Protein AF-A0AAU2I8U3-F1 (afdb_monomer)

Mean predicted aligned error: 10.69 Å

Foldseek 3Di:
DPVQVVQVVVVVVVCVVPVQAADEEEDADAVVQVVVQVVCCVVRVNHHYHYDHPCVVCVFLVVQVVVPDFFLTWDADPVGIWTKGKDQQAPQPLAAQDFQQSSDDPQFKHFQKKFFLVLDPDDPPDPSVVPRPVDDPGIDRDDPRRDRGHNRMMTTMTGDPNNVCSRPPRDDPDPDPPDD

Secondary structure (DSSP, 8-state):
--HHHHHHHHHHHHHHH-TT--EEEEES-HHHHHHHHHHHHHH-TTS-EEEEEHHHHHHHHHHHHHTGGGEEEEEEETTEEEEEEEEESTT-TTTTT-BTTTT-BTTTEEEEEEEESTT-----TT-TTS------TTEESS--TTPBP-TTEEEEEEE-HHHHHHHHTT-PPPPP----

Solvent-accessible surface area (backbone atoms only — not comparable to full-atom values): 10175 Å² total; per-residue (Å²): 140,64,69,56,54,54,57,49,52,54,50,54,56,49,32,75,78,36,70,59,55,72,45,78,46,72,30,72,48,50,70,58,14,53,46,53,27,52,51,46,39,68,78,34,72,81,16,55,56,44,44,38,16,59,60,64,69,43,44,36,53,53,50,23,62,70,64,40,98,41,41,62,29,46,43,81,49,100,92,51,55,39,36,30,32,58,43,64,22,50,89,35,85,70,35,38,76,27,24,50,56,73,40,46,38,87,93,20,36,39,75,52,24,45,26,50,53,86,56,62,72,80,84,72,81,84,59,73,82,66,55,71,71,76,85,53,81,62,51,41,68,78,62,58,53,79,45,62,36,41,54,64,25,26,33,35,30,45,21,27,70,68,31,46,52,57,72,58,59,85,63,72,80,77,77,76,83,80,79,126

pLDDT: mean 80.01, std 17.04, range [34.28, 97.44]

Structure (mmCIF, N/CA/C/O backbone):
data_AF-A0AAU2I8U3-F1
#
_entry.id   AF-A0AAU2I8U3-F1
#
loop_
_atom_site.group_PDB
_atom_site.id
_atom_site.type_symbol
_atom_site.label_atom_id
_atom_site.label_alt_id
_atom_site.label_comp_id
_atom_site.label_asym_id
_atom_site.label_entity_id
_atom_site.label_seq_id
_atom_site.pdbx_PDB_ins_code
_atom_site.Cartn_x
_atom_site.Cartn_y
_atom_site.Cartn_z
_atom_site.occupancy
_atom_site.B_iso_or_equiv
_atom_site.auth_seq_id
_atom_site.auth_comp_id
_atom_site.auth_asym_id
_atom_site.auth_atom_id
_atom_site.pdbx_PDB_model_num
ATOM 1 N N . MET A 1 1 ? -28.291 9.397 8.698 1.00 45.72 1 MET A N 1
ATOM 2 C CA . MET A 1 1 ? -27.090 9.553 9.551 1.00 45.72 1 MET A CA 1
ATOM 3 C C . MET A 1 1 ? -27.325 8.945 10.945 1.00 45.72 1 MET A C 1
ATOM 5 O O . MET A 1 1 ? -26.873 9.503 11.928 1.00 45.72 1 MET A O 1
ATOM 9 N N . THR A 1 2 ? -28.036 7.811 11.053 1.00 50.47 2 THR A N 1
ATOM 10 C CA . THR A 1 2 ? -28.622 7.357 12.340 1.00 50.47 2 THR A CA 1
ATOM 11 C C . THR A 1 2 ? -28.063 6.010 12.819 1.00 50.47 2 THR A C 1
ATOM 13 O O . THR A 1 2 ? -27.993 5.759 14.013 1.00 50.47 2 THR A O 1
ATOM 16 N N . LEU A 1 3 ? -27.545 5.182 11.905 1.00 51.75 3 LEU A N 1
ATOM 17 C CA . LEU A 1 3 ? -27.026 3.839 12.217 1.00 51.75 3 LEU A CA 1
ATOM 18 C C . LEU A 1 3 ? -25.689 3.835 12.986 1.00 51.75 3 LEU A C 1
ATOM 20 O O . LEU A 1 3 ? -25.297 2.811 13.533 1.00 51.75 3 LEU A O 1
ATOM 24 N N . ALA A 1 4 ? -24.957 4.954 13.006 1.00 57.69 4 ALA A N 1
ATOM 25 C CA . ALA A 1 4 ? -23.682 5.040 13.721 1.00 57.69 4 ALA A CA 1
ATOM 26 C C . ALA A 1 4 ? -23.865 5.175 15.244 1.00 57.69 4 ALA A C 1
ATOM 28 O O . ALA A 1 4 ? -23.012 4.694 15.986 1.00 57.69 4 ALA A O 1
ATOM 29 N N . SER A 1 5 ? -24.965 5.797 15.691 1.00 70.81 5 SER A N 1
ATOM 30 C CA . SER A 1 5 ? -25.285 5.948 17.119 1.00 70.81 5 SER A CA 1
ATOM 31 C C . SER A 1 5 ? -25.684 4.609 17.728 1.00 70.81 5 SER A C 1
ATOM 33 O O . SER A 1 5 ? -25.112 4.195 18.725 1.00 70.81 5 SER A O 1
ATOM 35 N N . GLU A 1 6 ? -26.564 3.867 17.053 1.00 85.25 6 GLU A N 1
ATOM 36 C CA . GLU A 1 6 ? -27.159 2.640 17.591 1.00 85.25 6 GLU A CA 1
ATOM 37 C C . GLU A 1 6 ? -26.117 1.556 17.920 1.00 85.25 6 GLU A C 1
ATOM 39 O O . GLU A 1 6 ? -26.131 0.978 19.005 1.00 85.25 6 GLU A O 1
ATOM 44 N N . ASN A 1 7 ? -25.137 1.331 17.037 1.00 88.38 7 ASN A N 1
ATOM 45 C CA . ASN A 1 7 ? 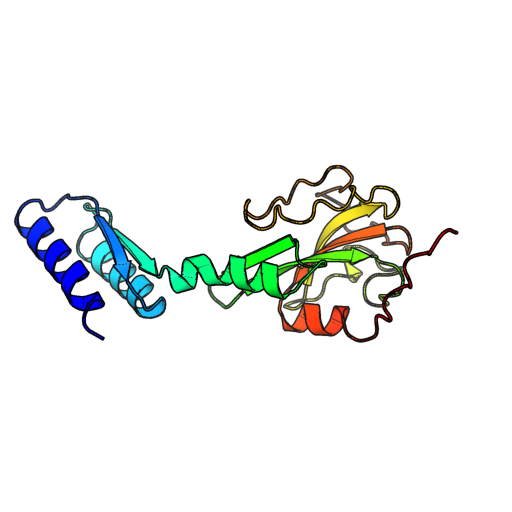-24.049 0.383 17.307 1.00 88.38 7 ASN A CA 1
ATOM 46 C C . ASN A 1 7 ? -23.175 0.804 18.497 1.00 88.38 7 ASN A C 1
ATOM 48 O O . ASN A 1 7 ? -22.636 -0.058 19.188 1.00 88.38 7 ASN A O 1
ATOM 52 N N . LEU A 1 8 ? -22.991 2.107 18.717 1.00 89.06 8 LEU A N 1
ATOM 53 C CA . LEU A 1 8 ? -22.238 2.607 19.862 1.00 89.06 8 LEU A CA 1
ATOM 54 C C . LEU A 1 8 ? -23.058 2.458 21.147 1.00 89.06 8 LEU A C 1
ATOM 56 O O . LEU A 1 8 ? -22.523 1.964 22.136 1.00 89.06 8 LEU A O 1
ATOM 60 N N . ASP A 1 9 ? -24.344 2.797 21.109 1.00 90.19 9 ASP A N 1
ATOM 61 C CA . ASP A 1 9 ? -25.261 2.698 22.247 1.00 90.19 9 ASP A CA 1
ATOM 62 C C . ASP A 1 9 ? -25.361 1.250 22.751 1.00 90.19 9 ASP A C 1
ATOM 64 O O . ASP A 1 9 ? -25.173 0.987 23.940 1.00 90.19 9 ASP A O 1
ATOM 68 N N . ILE A 1 10 ? -25.516 0.283 21.836 1.00 92.31 10 ILE A N 1
ATOM 69 C CA . ILE A 1 10 ? -25.500 -1.156 22.154 1.00 92.31 10 ILE A CA 1
ATOM 70 C C . ILE A 1 10 ? -24.189 -1.555 22.840 1.00 92.31 10 ILE A C 1
ATOM 72 O O . ILE A 1 10 ? -24.180 -2.345 23.784 1.00 92.31 10 ILE A O 1
ATOM 76 N N . VAL A 1 11 ? -23.062 -1.015 22.378 1.00 92.56 11 VAL A N 1
ATOM 77 C CA . VAL A 1 11 ? -21.745 -1.328 22.939 1.00 92.56 11 VAL A CA 1
ATOM 78 C C . VAL A 1 11 ? -21.571 -0.743 24.334 1.00 92.56 11 VAL A C 1
ATOM 80 O O . VAL A 1 11 ? -21.001 -1.417 25.193 1.00 92.56 11 VAL A O 1
ATOM 83 N N . MET A 1 12 ? -22.058 0.473 24.578 1.00 91.69 12 MET A N 1
ATOM 84 C CA . MET A 1 12 ? -22.017 1.086 25.905 1.00 91.69 12 MET A CA 1
ATOM 85 C C . MET A 1 12 ? -22.904 0.308 26.883 1.00 91.69 12 MET A C 1
ATOM 87 O O . MET A 1 12 ? -22.417 -0.092 27.939 1.00 91.69 12 MET A O 1
ATOM 91 N N . ALA A 1 13 ? -24.127 -0.047 26.480 1.00 93.31 13 ALA A N 1
ATOM 92 C CA . ALA A 1 13 ? -25.032 -0.871 27.285 1.00 93.31 13 ALA A CA 1
ATOM 93 C C . ALA A 1 13 ? -24.451 -2.268 27.593 1.00 93.31 13 ALA A C 1
ATOM 95 O O . ALA A 1 13 ? -24.484 -2.744 28.730 1.00 93.31 13 ALA A O 1
ATOM 96 N N . ALA A 1 14 ? -23.840 -2.926 26.601 1.00 92.62 14 ALA A N 1
ATOM 97 C CA . ALA A 1 14 ? -23.181 -4.217 26.809 1.00 92.62 14 ALA A CA 1
ATOM 98 C C . ALA A 1 14 ? -22.012 -4.116 27.805 1.00 92.62 14 ALA A C 1
ATOM 100 O O . ALA A 1 14 ? -21.780 -5.036 28.590 1.00 92.62 14 ALA A O 1
ATOM 101 N N . ARG A 1 15 ? -21.285 -2.994 27.802 1.00 91.75 15 ARG A N 1
ATOM 102 C CA . ARG A 1 15 ? -20.164 -2.738 28.717 1.00 91.75 15 ARG A CA 1
ATOM 103 C C . ARG A 1 15 ? -20.605 -2.416 30.136 1.00 91.75 15 ARG A C 1
ATOM 105 O O . ARG A 1 15 ? -19.893 -2.792 31.060 1.00 91.75 15 ARG A O 1
ATOM 112 N N . GLU A 1 16 ? -21.752 -1.771 30.317 1.00 91.38 16 GLU A N 1
ATOM 113 C CA . GLU A 1 16 ? -22.342 -1.570 31.647 1.00 91.38 16 GLU A CA 1
ATOM 114 C C . GLU A 1 16 ? -22.627 -2.909 32.332 1.00 91.38 16 GLU A C 1
ATOM 116 O O . GLU A 1 16 ? -22.375 -3.065 33.524 1.00 91.38 16 GLU A O 1
ATOM 121 N N . THR A 1 17 ? -23.074 -3.905 31.562 1.00 93.88 17 THR A N 1
ATOM 122 C CA . THR A 1 17 ? -23.366 -5.245 32.090 1.00 93.88 17 THR A CA 1
ATOM 123 C C . THR A 1 17 ? -22.115 -6.124 32.178 1.00 93.88 17 THR A C 1
ATOM 125 O O . THR A 1 17 ? -21.953 -6.909 33.109 1.00 93.88 17 THR A O 1
ATOM 128 N N . THR A 1 18 ? -21.211 -6.040 31.199 1.00 94.12 18 THR A N 1
ATOM 129 C CA . THR A 1 18 ? -19.977 -6.838 31.140 1.00 94.12 18 THR A CA 1
ATOM 130 C C . THR A 1 18 ? -18.791 -5.944 30.765 1.00 94.12 18 THR A C 1
ATOM 132 O O . THR A 1 18 ? -18.458 -5.812 29.584 1.00 94.12 18 THR A O 1
ATOM 135 N N . PRO A 1 19 ? -18.096 -5.348 31.754 1.00 89.94 19 PRO A N 1
ATOM 136 C CA . PRO A 1 19 ? -17.078 -4.321 31.506 1.00 89.94 19 PRO A CA 1
ATOM 137 C C . PRO A 1 19 ? -15.902 -4.757 30.624 1.00 89.94 19 PRO A C 1
ATOM 139 O O . PRO A 1 19 ? -15.299 -3.922 29.950 1.00 89.94 19 PRO A O 1
ATOM 142 N N . SER A 1 20 ? -15.578 -6.053 30.606 1.00 92.19 20 SER A N 1
ATOM 1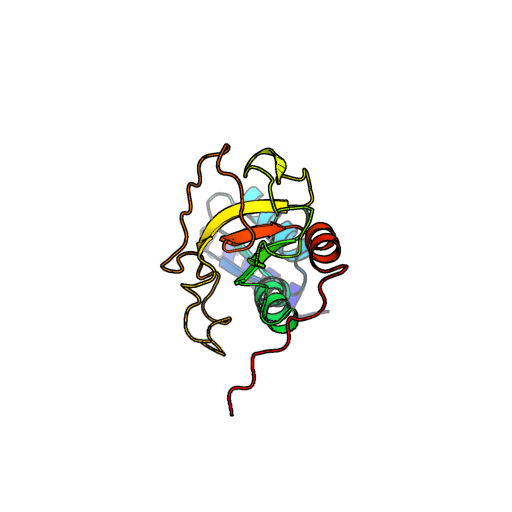43 C CA . SER A 1 20 ? -14.471 -6.643 29.841 1.00 92.19 20 SER A CA 1
ATOM 144 C C . SER A 1 20 ? -14.861 -7.138 28.443 1.00 92.19 20 SER A C 1
ATOM 146 O O . SER A 1 20 ? -14.017 -7.705 27.744 1.00 92.19 20 SER A O 1
ATOM 148 N N . VAL A 1 21 ? -16.115 -6.936 28.011 1.00 94.31 21 VAL A N 1
ATOM 149 C CA . VAL A 1 21 ? -16.603 -7.469 26.733 1.00 94.31 21 VAL A CA 1
ATOM 150 C C . VAL A 1 21 ? -15.752 -6.973 25.563 1.00 94.31 21 VAL A C 1
ATOM 152 O O . VAL A 1 21 ? -15.461 -5.782 25.408 1.00 94.31 21 VAL A O 1
ATOM 155 N N . ARG A 1 22 ? -15.330 -7.917 24.720 1.00 94.25 22 ARG A N 1
ATOM 156 C CA . ARG A 1 22 ? -14.608 -7.621 23.486 1.00 94.25 22 ARG A CA 1
ATOM 157 C C . ARG A 1 22 ? -15.604 -7.254 22.400 1.00 94.25 22 ARG A C 1
ATOM 159 O O . ARG A 1 22 ? -16.524 -8.014 22.120 1.00 94.25 22 ARG A O 1
ATOM 166 N N . VAL A 1 23 ? -15.364 -6.129 21.737 1.00 93.31 23 VAL A N 1
ATOM 167 C CA . VAL A 1 23 ? -16.297 -5.574 20.756 1.00 93.31 23 VAL A CA 1
ATOM 168 C C . VAL A 1 23 ? -15.610 -5.316 19.424 1.00 93.31 23 VAL A C 1
ATOM 170 O O . VAL A 1 23 ? -14.518 -4.743 19.357 1.00 93.31 23 VAL A O 1
ATOM 173 N N . VAL A 1 24 ? -16.302 -5.690 18.350 1.00 93.69 24 VAL A N 1
ATOM 174 C CA . VAL A 1 24 ? -16.030 -5.224 16.990 1.00 93.69 24 VAL A CA 1
ATOM 175 C C . VAL A 1 24 ? -17.282 -4.509 16.498 1.00 93.69 24 VAL A C 1
ATOM 177 O O . VAL A 1 24 ? -18.339 -5.123 16.422 1.00 93.69 24 VAL A O 1
ATOM 180 N N . MET A 1 25 ? -17.171 -3.222 16.179 1.00 91.38 25 MET A N 1
ATOM 181 C CA . MET A 1 25 ? -1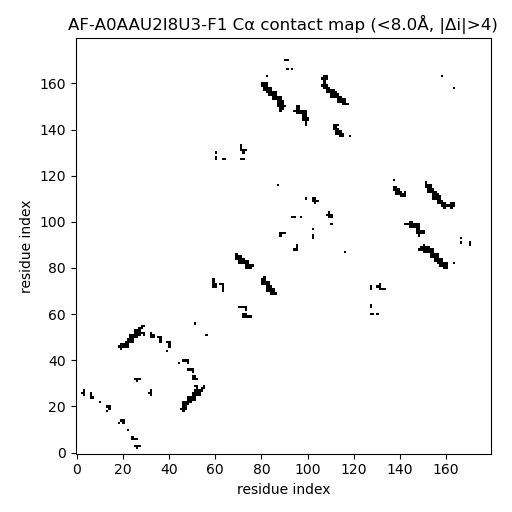8.287 -2.416 15.686 1.00 91.38 25 MET A CA 1
ATOM 182 C C . MET A 1 25 ? -18.021 -1.911 14.270 1.00 91.38 25 MET A C 1
ATOM 184 O O . MET A 1 25 ? -16.897 -1.541 13.914 1.00 91.38 25 MET A O 1
ATOM 188 N N . ARG A 1 26 ? -19.084 -1.881 13.467 1.00 90.38 26 ARG A N 1
ATOM 189 C CA . ARG A 1 26 ? -19.089 -1.268 12.142 1.00 90.38 26 ARG A CA 1
ATOM 190 C C . ARG A 1 26 ? -19.627 0.151 12.258 1.00 90.38 26 ARG A C 1
ATOM 192 O O . ARG A 1 26 ? -20.751 0.337 12.715 1.00 90.38 26 ARG A O 1
ATOM 199 N N . LEU A 1 27 ? -18.860 1.120 11.777 1.00 88.69 27 LEU A N 1
ATOM 200 C CA . LEU A 1 27 ? -19.308 2.497 11.572 1.00 88.69 27 LEU A CA 1
ATOM 201 C C . LEU A 1 27 ? -19.223 2.831 10.077 1.00 88.69 27 LEU A C 1
ATOM 203 O O . LEU A 1 27 ? -18.696 2.047 9.291 1.00 88.69 27 LEU A O 1
ATOM 207 N N . TYR A 1 28 ? -19.816 3.941 9.649 1.00 83.06 28 TYR A N 1
ATOM 208 C CA . TYR A 1 28 ? -19.779 4.344 8.237 1.00 83.06 28 TYR A CA 1
ATOM 209 C C . TYR A 1 28 ? -18.572 5.226 7.915 1.00 83.06 28 TYR A C 1
ATOM 211 O O . TYR A 1 28 ? -17.932 5.037 6.883 1.00 83.06 28 TYR A O 1
ATOM 219 N N . ASP A 1 29 ? -18.245 6.145 8.814 1.00 86.75 29 ASP A N 1
ATOM 220 C CA . ASP A 1 29 ? -17.186 7.134 8.645 1.00 86.75 29 ASP A CA 1
ATOM 221 C C . ASP A 1 29 ? -15.863 6.637 9.256 1.00 86.75 29 ASP A C 1
ATOM 223 O O . ASP A 1 29 ? -15.863 6.073 10.355 1.00 86.75 29 ASP A O 1
ATOM 227 N N . ASP A 1 30 ? -14.756 6.775 8.520 1.00 87.44 30 ASP A N 1
ATOM 228 C CA . ASP A 1 30 ? -13.449 6.235 8.922 1.00 87.44 30 ASP A CA 1
ATOM 229 C C . ASP A 1 30 ? -12.792 7.053 10.037 1.00 87.44 30 ASP A C 1
ATOM 231 O O . ASP A 1 30 ? -12.304 6.479 11.013 1.00 87.44 30 ASP A O 1
ATOM 235 N N . ASP A 1 31 ? -12.859 8.383 9.960 1.00 87.38 31 ASP A N 1
ATOM 236 C CA . ASP A 1 31 ? -12.307 9.278 10.981 1.00 87.38 31 ASP A CA 1
ATOM 237 C C . ASP A 1 31 ? -13.067 9.129 12.298 1.00 87.38 31 ASP A C 1
ATOM 239 O O . ASP A 1 31 ? -12.475 9.069 13.386 1.00 87.38 31 ASP A O 1
ATOM 243 N N . PHE A 1 32 ? -14.387 8.983 12.208 1.00 88.38 32 PHE A N 1
ATOM 244 C CA . PHE A 1 32 ? -15.234 8.662 13.342 1.00 88.38 32 PHE A CA 1
ATOM 245 C C . PHE A 1 32 ? -14.902 7.278 13.910 1.00 88.38 32 PHE A C 1
ATOM 247 O O . PHE A 1 32 ? -14.704 7.148 15.119 1.00 88.38 32 PHE A O 1
ATOM 254 N N . ALA A 1 33 ? -14.751 6.247 13.068 1.00 89.31 33 ALA A N 1
ATOM 255 C CA . ALA A 1 33 ? -14.330 4.914 13.504 1.00 89.31 33 ALA A CA 1
ATOM 256 C C . ALA A 1 33 ? -12.977 4.922 14.215 1.00 89.31 33 ALA A C 1
ATOM 258 O O . ALA A 1 33 ? -12.840 4.333 15.293 1.00 89.31 33 ALA A O 1
ATOM 259 N N . ALA A 1 34 ? -11.996 5.632 13.666 1.00 89.25 34 ALA A N 1
ATOM 260 C CA . ALA A 1 34 ? -10.685 5.792 14.270 1.00 89.25 34 ALA A CA 1
ATOM 261 C C . ALA A 1 34 ? -10.767 6.536 15.610 1.00 89.25 34 ALA A C 1
ATOM 263 O O . ALA A 1 34 ? -10.115 6.136 16.578 1.00 89.25 34 ALA A O 1
ATOM 264 N N . THR A 1 35 ? -11.586 7.587 15.688 1.00 91.69 35 THR A N 1
ATOM 265 C CA . THR A 1 35 ? -11.795 8.372 16.911 1.00 91.69 35 THR A CA 1
ATOM 266 C C . THR A 1 35 ? -12.454 7.535 18.002 1.00 91.69 35 THR A C 1
ATOM 268 O O . THR A 1 35 ? -11.888 7.415 19.085 1.00 91.69 35 THR A O 1
ATOM 271 N N . ILE A 1 36 ? -13.568 6.858 17.710 1.00 90.94 36 ILE A N 1
ATOM 272 C CA . ILE A 1 36 ? -14.250 5.967 18.660 1.00 90.94 36 ILE A CA 1
ATOM 273 C C . ILE A 1 36 ? -13.332 4.828 19.112 1.00 90.94 36 ILE A C 1
ATOM 275 O O . ILE A 1 36 ? -13.268 4.525 20.304 1.00 90.94 36 ILE A O 1
ATOM 279 N N . GLN A 1 37 ? -12.565 4.221 18.198 1.00 91.69 37 GLN A N 1
ATOM 280 C CA . GLN A 1 37 ? -11.590 3.196 18.569 1.00 91.69 37 GLN A CA 1
ATOM 281 C C . GLN A 1 37 ? -10.545 3.741 19.553 1.00 91.69 37 GLN A C 1
ATOM 283 O O . GLN A 1 37 ? -10.226 3.062 20.530 1.00 91.69 37 GLN A O 1
ATOM 288 N N . ARG A 1 38 ? -9.989 4.934 19.295 1.00 91.94 38 ARG A N 1
ATOM 289 C CA . ARG A 1 38 ? -8.991 5.570 20.170 1.00 91.94 38 ARG A CA 1
ATOM 290 C C . ARG A 1 38 ? -9.582 5.895 21.540 1.00 91.94 38 ARG A C 1
ATOM 292 O O . ARG A 1 38 ? -8.995 5.491 22.542 1.00 91.94 38 ARG A O 1
ATOM 299 N N . THR A 1 39 ? -10.747 6.538 21.579 1.00 92.44 39 THR A N 1
ATOM 300 C CA . THR A 1 39 ? -11.433 6.918 22.821 1.00 92.44 39 THR A CA 1
ATOM 301 C C . THR A 1 39 ? -11.771 5.694 23.662 1.00 92.44 39 THR A C 1
ATOM 303 O O . THR A 1 39 ? -11.339 5.603 24.805 1.00 92.44 39 THR A O 1
ATOM 306 N N . LEU A 1 40 ? -12.442 4.688 23.091 1.00 90.94 40 LEU A N 1
ATOM 307 C CA . LEU A 1 40 ? -12.829 3.491 23.844 1.00 90.94 40 LEU A CA 1
ATOM 308 C C . LEU A 1 40 ? -11.625 2.660 24.299 1.00 90.94 40 LEU A C 1
ATOM 310 O O . LEU A 1 40 ? -11.681 2.055 25.365 1.00 90.94 40 LEU A O 1
ATOM 314 N N . ARG A 1 41 ? -10.525 2.639 23.535 1.00 90.94 41 ARG A N 1
ATOM 315 C CA . ARG A 1 41 ? -9.284 1.979 23.969 1.00 90.94 41 ARG A CA 1
ATOM 316 C C . ARG A 1 41 ? -8.643 2.692 25.163 1.00 90.94 41 ARG A C 1
ATOM 318 O O . ARG A 1 41 ? -8.063 2.016 26.005 1.00 90.94 41 ARG A O 1
ATOM 325 N N . ALA A 1 42 ? -8.727 4.021 25.222 1.00 92.00 42 ALA A N 1
ATOM 326 C CA . ALA A 1 42 ? -8.220 4.803 26.346 1.00 92.00 42 ALA A CA 1
ATOM 327 C C . ALA A 1 42 ? -9.122 4.670 27.584 1.00 92.00 42 ALA A C 1
ATOM 329 O O . ALA A 1 42 ? -8.620 4.442 28.679 1.00 92.00 42 ALA A O 1
ATOM 330 N N . SER A 1 43 ? -10.443 4.755 27.403 1.00 90.69 43 SER A N 1
ATOM 331 C CA . SER A 1 43 ? -11.425 4.657 28.490 1.00 90.69 43 SER A CA 1
ATOM 332 C C . SER A 1 43 ? -11.563 3.242 29.054 1.00 90.69 43 SER A C 1
ATOM 334 O O . SER A 1 43 ? -11.801 3.084 30.247 1.00 90.69 43 SER A O 1
ATOM 336 N N . TYR A 1 44 ? -11.381 2.208 28.224 1.00 89.62 44 TYR A N 1
ATOM 337 C CA . TYR A 1 44 ? -11.527 0.807 28.628 1.00 89.62 44 TYR A CA 1
ATOM 338 C C . TYR A 1 44 ? -10.330 -0.058 28.192 1.00 89.62 44 TYR A C 1
ATOM 340 O O . TYR A 1 44 ? -10.465 -0.917 27.314 1.00 89.62 44 TYR A O 1
ATOM 348 N N . PRO A 1 45 ? -9.146 0.104 28.814 1.00 88.94 45 PRO A N 1
ATOM 349 C CA . PRO A 1 45 ? -7.925 -0.586 28.386 1.00 88.94 45 PRO A CA 1
ATOM 350 C C . PRO A 1 45 ? -8.018 -2.118 28.432 1.00 88.94 45 PRO A C 1
ATOM 352 O O . PRO A 1 45 ? -7.403 -2.797 27.613 1.00 88.94 45 PRO A O 1
ATOM 355 N N . GLN A 1 46 ? -8.809 -2.658 29.367 1.00 89.94 46 GLN A N 1
ATOM 356 C CA . GLN A 1 46 ? -8.976 -4.102 29.594 1.00 89.94 46 GLN A CA 1
ATOM 357 C C . GLN A 1 46 ? -10.079 -4.743 28.745 1.00 89.94 46 GLN A C 1
ATOM 359 O O . GLN A 1 46 ? -10.339 -5.938 28.851 1.00 89.94 46 GLN A O 1
ATOM 364 N N . ALA A 1 47 ? -10.745 -3.959 27.903 1.00 91.19 47 ALA A N 1
ATOM 365 C CA . ALA A 1 47 ? -11.901 -4.398 27.145 1.00 91.19 47 ALA A CA 1
ATOM 366 C C . ALA A 1 47 ? -11.687 -4.028 25.674 1.00 91.19 47 ALA A C 1
ATOM 368 O O . ALA A 1 47 ? -11.937 -2.888 25.269 1.00 91.19 47 ALA A O 1
ATOM 369 N N . PRO A 1 48 ? -11.161 -4.953 24.859 1.00 91.00 48 PRO A N 1
ATOM 370 C CA . PRO A 1 48 ? -10.674 -4.618 23.532 1.00 91.00 48 PRO A CA 1
ATOM 371 C C . PRO A 1 48 ? -11.807 -4.169 22.608 1.00 91.00 48 PRO A C 1
ATOM 373 O O . PRO A 1 48 ? -12.753 -4.917 22.363 1.00 91.00 48 PRO A O 1
ATOM 376 N N . THR A 1 49 ? -11.655 -2.981 22.025 1.00 91.81 49 THR A N 1
ATOM 377 C CA . THR A 1 49 ? -12.563 -2.463 20.998 1.00 91.81 49 THR A CA 1
ATOM 378 C C . THR A 1 49 ? -11.855 -2.337 19.654 1.00 91.81 49 THR A C 1
ATOM 380 O O . THR A 1 49 ? -10.723 -1.842 19.545 1.00 91.81 49 THR A O 1
ATOM 383 N N . ARG A 1 50 ? -12.550 -2.761 18.600 1.00 91.81 50 ARG A N 1
ATOM 384 C CA . ARG A 1 50 ? -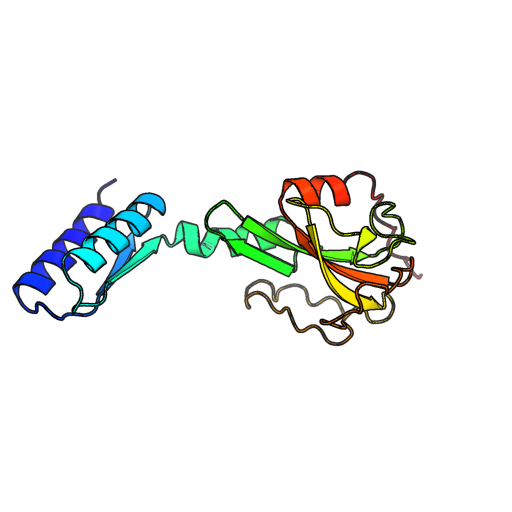12.221 -2.445 17.210 1.00 91.81 50 ARG A CA 1
ATOM 385 C C . ARG A 1 50 ? -13.416 -1.758 16.571 1.00 91.81 50 ARG A C 1
ATOM 387 O O . ARG A 1 50 ? -14.508 -2.310 16.578 1.00 91.81 50 ARG A O 1
ATOM 394 N N . SER A 1 51 ? -13.193 -0.577 16.012 1.00 91.44 51 SER A N 1
ATOM 395 C CA . SER A 1 51 ? -14.176 0.102 15.173 1.00 91.44 51 SER A CA 1
ATOM 396 C C . S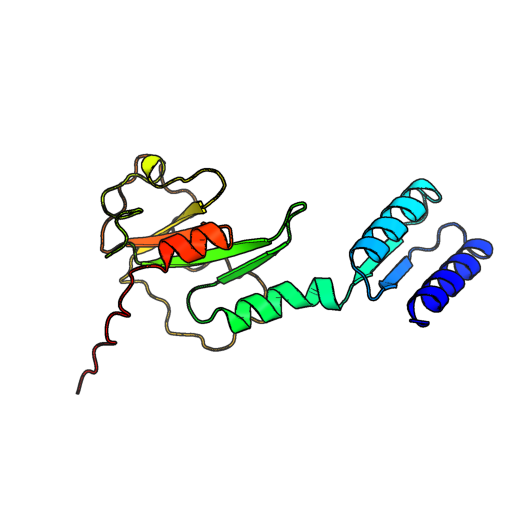ER A 1 51 ? -13.627 0.198 13.756 1.00 91.44 51 SER A C 1
ATOM 398 O O . SER A 1 51 ? -12.425 0.419 13.563 1.00 91.44 51 SER A O 1
ATOM 400 N N . ARG A 1 52 ? -14.477 -0.071 12.765 1.00 90.12 52 ARG A N 1
ATOM 401 C CA . ARG A 1 52 ? -14.086 -0.117 11.353 1.00 90.12 52 ARG A CA 1
ATOM 402 C C . ARG A 1 52 ? -15.166 0.474 10.459 1.00 90.12 52 ARG A C 1
ATOM 404 O O . ARG A 1 52 ? -16.341 0.141 10.621 1.00 90.12 52 ARG A O 1
ATOM 411 N N . SER A 1 53 ? -14.745 1.266 9.473 1.00 90.25 53 SER A N 1
ATOM 412 C CA . SER A 1 53 ? -15.586 1.613 8.330 1.00 90.25 53 SER A CA 1
ATOM 413 C C . SER A 1 53 ? -15.498 0.540 7.252 1.00 90.25 53 SER A C 1
ATOM 415 O O . SER A 1 53 ? -14.416 0.216 6.771 1.00 90.25 53 SER A O 1
ATOM 417 N N . VAL A 1 54 ? -16.640 -0.029 6.856 1.00 88.19 54 VAL A N 1
ATOM 418 C CA . VAL A 1 54 ? -16.665 -1.016 5.760 1.00 88.19 54 VAL A CA 1
ATOM 419 C C . VAL A 1 54 ? -16.323 -0.366 4.427 1.00 88.19 54 VAL A C 1
ATOM 421 O O . VAL A 1 54 ? -15.600 -0.966 3.640 1.00 88.19 54 VAL A O 1
ATOM 424 N N . SER A 1 55 ? -16.781 0.865 4.191 1.00 85.12 55 SER A N 1
ATOM 425 C CA . SER A 1 55 ? -16.432 1.608 2.979 1.00 85.12 55 SER A CA 1
ATOM 426 C C . SER A 1 55 ? -14.930 1.877 2.921 1.00 85.12 55 SER A C 1
ATOM 428 O O . SER A 1 55 ? -14.318 1.640 1.885 1.00 85.12 55 SER A O 1
ATOM 430 N N . ALA A 1 56 ? -14.319 2.274 4.042 1.00 83.06 56 ALA A N 1
ATOM 431 C CA . ALA A 1 56 ? -12.873 2.469 4.115 1.00 83.06 56 ALA A CA 1
ATOM 432 C C . ALA A 1 56 ? -12.092 1.160 3.935 1.00 83.06 56 ALA A C 1
ATOM 434 O O . ALA A 1 56 ? -11.084 1.137 3.235 1.00 83.06 56 ALA A O 1
ATOM 435 N N . LEU A 1 57 ? -12.575 0.048 4.502 1.00 84.75 57 LEU A N 1
ATOM 436 C CA . LEU A 1 57 ? -11.966 -1.272 4.305 1.00 84.75 57 LEU A CA 1
ATOM 437 C C . LEU A 1 57 ? -12.089 -1.780 2.862 1.00 84.75 57 LEU A C 1
ATOM 439 O O . LEU A 1 57 ? -11.208 -2.497 2.397 1.00 84.75 57 LEU A O 1
ATOM 443 N N . ALA A 1 58 ? -13.169 -1.437 2.162 1.00 83.81 58 ALA A N 1
ATOM 444 C CA . ALA A 1 58 ? -13.427 -1.906 0.804 1.00 83.81 58 ALA A CA 1
ATOM 445 C C . ALA A 1 58 ? -12.793 -1.016 -0.277 1.00 83.81 58 ALA A C 1
ATOM 447 O O . ALA A 1 58 ? -12.453 -1.508 -1.355 1.00 83.81 58 ALA A O 1
ATOM 448 N N . ALA A 1 59 ? -12.620 0.281 -0.003 1.00 81.38 59 ALA A N 1
ATOM 449 C CA . ALA A 1 59 ? -12.116 1.260 -0.964 1.00 81.38 59 ALA A CA 1
ATOM 450 C C . ALA A 1 59 ? -10.791 0.854 -1.641 1.00 81.38 59 ALA A C 1
ATOM 452 O O . ALA A 1 59 ? -10.720 0.989 -2.862 1.00 81.38 59 ALA A O 1
ATOM 453 N N . PRO A 1 60 ? -9.774 0.301 -0.944 1.00 75.75 60 PRO A N 1
ATOM 454 C CA . PRO A 1 60 ? -8.531 -0.128 -1.584 1.00 75.75 60 PRO A CA 1
ATOM 455 C C . PRO A 1 60 ? -8.742 -1.207 -2.651 1.00 75.75 60 PRO A C 1
ATOM 457 O O . PRO A 1 60 ? -8.139 -1.141 -3.719 1.00 75.75 60 PRO A O 1
ATOM 460 N N . THR A 1 61 ? -9.630 -2.171 -2.396 1.00 76.38 61 THR A N 1
ATOM 461 C CA . THR A 1 61 ? -9.949 -3.250 -3.342 1.00 76.38 61 THR A CA 1
ATOM 462 C C . THR A 1 61 ? -10.661 -2.705 -4.577 1.00 76.38 61 THR A C 1
ATOM 464 O O . THR A 1 61 ? -10.311 -3.057 -5.702 1.00 76.38 61 THR A O 1
ATOM 467 N N . PHE A 1 62 ? -11.626 -1.802 -4.383 1.00 77.44 62 PHE A N 1
ATOM 468 C CA . PHE A 1 62 ? -12.313 -1.144 -5.496 1.00 77.44 62 PHE A CA 1
ATOM 469 C C . PHE A 1 62 ? -11.368 -0.247 -6.303 1.00 77.44 62 PHE A C 1
ATOM 471 O O . PHE A 1 62 ? -11.385 -0.293 -7.531 1.00 77.44 62 PHE A O 1
ATOM 478 N N . ALA A 1 63 ? -10.505 0.523 -5.637 1.00 75.19 63 ALA A N 1
ATOM 479 C CA . ALA A 1 63 ? -9.502 1.355 -6.292 1.00 75.19 63 ALA A CA 1
ATOM 480 C C . ALA A 1 63 ? -8.513 0.507 -7.105 1.00 75.19 63 ALA A C 1
ATOM 482 O O . ALA A 1 63 ? -8.268 0.817 -8.269 1.00 75.19 63 ALA A O 1
ATOM 483 N N . ALA A 1 64 ? -8.010 -0.595 -6.537 1.00 72.25 64 ALA A N 1
ATOM 484 C CA . ALA A 1 64 ? -7.145 -1.536 -7.245 1.00 72.25 64 ALA A CA 1
ATOM 485 C C . ALA A 1 64 ? -7.826 -2.092 -8.506 1.00 72.25 64 ALA A C 1
ATOM 487 O O . ALA A 1 64 ? -7.227 -2.094 -9.577 1.00 72.25 64 ALA A O 1
ATOM 488 N N . ALA A 1 65 ? -9.096 -2.503 -8.402 1.00 73.00 65 ALA A N 1
ATOM 489 C CA . ALA A 1 65 ? -9.858 -3.011 -9.541 1.00 73.00 65 ALA A CA 1
ATOM 490 C C . ALA A 1 65 ? -10.073 -1.949 -10.640 1.00 73.00 65 ALA A C 1
ATOM 492 O O . ALA A 1 65 ? -9.978 -2.266 -11.824 1.00 73.00 65 ALA A O 1
ATOM 493 N N . MET A 1 66 ? -10.324 -0.691 -10.263 1.00 71.06 66 MET A N 1
ATOM 494 C CA . MET A 1 66 ? -10.535 0.424 -11.199 1.00 71.06 66 MET A CA 1
ATOM 495 C C . MET A 1 66 ? -9.250 0.866 -11.915 1.00 71.06 66 MET A C 1
ATOM 497 O O . MET A 1 66 ? -9.306 1.280 -13.070 1.00 71.06 66 MET A O 1
ATOM 501 N N . MET A 1 67 ? -8.089 0.781 -11.256 1.00 65.81 67 MET A N 1
ATOM 502 C CA . MET A 1 67 ? -6.794 1.222 -11.804 1.00 65.81 67 MET A CA 1
ATOM 503 C C . MET A 1 67 ? -6.189 0.246 -12.832 1.00 65.81 67 MET A C 1
ATOM 505 O O . MET A 1 67 ? -5.150 0.528 -13.433 1.00 65.81 67 MET A O 1
ATOM 509 N N . GLY A 1 68 ? -6.855 -0.881 -13.092 1.00 62.19 68 GLY A N 1
ATOM 510 C CA . GLY A 1 68 ? -6.531 -1.776 -14.196 1.00 62.19 68 GLY A CA 1
ATOM 511 C C . GLY A 1 68 ? -5.244 -2.585 -14.002 1.00 62.19 68 GLY A C 1
ATOM 512 O O . GLY A 1 68 ? -4.798 -2.859 -12.894 1.00 62.19 68 GLY A O 1
ATOM 513 N N . ARG A 1 69 ? -4.656 -3.019 -15.123 1.00 62.34 69 ARG A N 1
ATOM 514 C CA . ARG A 1 69 ? -3.687 -4.135 -15.203 1.00 62.34 69 ARG A CA 1
ATOM 515 C C . ARG A 1 69 ? -2.318 -3.893 -14.548 1.00 62.34 69 ARG A C 1
ATOM 517 O O . ARG A 1 69 ? -1.541 -4.838 -14.453 1.00 62.34 69 ARG A O 1
ATOM 524 N N . HIS A 1 70 ? -2.015 -2.663 -14.137 1.00 62.06 70 HIS A N 1
ATOM 525 C CA . HIS A 1 70 ? -0.692 -2.298 -13.621 1.00 62.06 70 HIS A CA 1
ATOM 526 C C . HIS A 1 70 ? -0.627 -2.341 -12.090 1.00 62.06 70 HIS A C 1
ATOM 528 O O . HIS A 1 70 ? 0.437 -2.603 -11.542 1.00 62.06 70 HIS A O 1
ATOM 534 N N . VAL A 1 71 ? -1.753 -2.172 -11.386 1.00 65.56 71 VAL A N 1
ATOM 535 C CA . VAL A 1 71 ? -1.780 -2.100 -9.917 1.00 65.56 71 VAL A CA 1
ATOM 536 C C . VAL A 1 71 ? -2.033 -3.485 -9.310 1.00 65.56 71 VAL A C 1
ATOM 538 O O . VAL A 1 71 ? -3.097 -4.072 -9.474 1.00 65.56 71 VAL A O 1
ATOM 541 N N . LEU A 1 72 ? -1.050 -4.000 -8.570 1.00 70.69 72 LEU A N 1
ATOM 542 C CA . LEU A 1 72 ? -1.126 -5.233 -7.774 1.00 70.69 72 LEU A CA 1
ATOM 543 C C . LEU A 1 72 ? -1.990 -5.082 -6.519 1.00 70.69 72 LEU A C 1
ATOM 545 O O . LEU A 1 72 ? -2.476 -6.072 -5.975 1.00 70.69 72 LEU A O 1
ATOM 549 N N . GLY A 1 73 ? -2.136 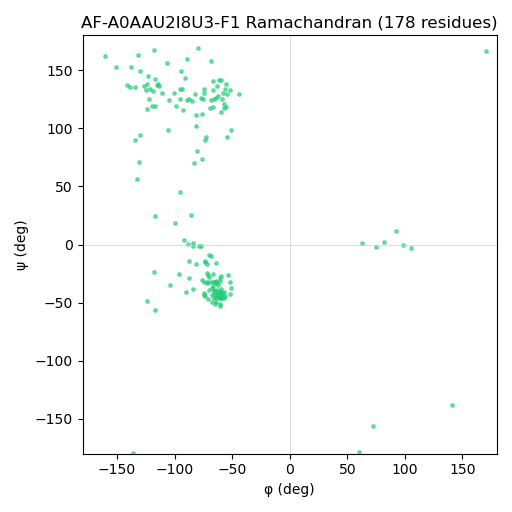-3.860 -6.016 1.00 73.06 73 GLY A N 1
ATOM 550 C CA . GLY A 1 73 ? -2.949 -3.581 -4.843 1.00 73.06 73 GLY A CA 1
ATOM 551 C C . GLY A 1 73 ? -2.773 -2.164 -4.324 1.00 73.06 73 GLY A C 1
ATOM 552 O O . GLY A 1 73 ? -1.833 -1.456 -4.684 1.00 73.06 73 GLY A O 1
ATOM 553 N N . VAL A 1 74 ? -3.685 -1.768 -3.443 1.00 79.12 74 VAL A N 1
ATOM 554 C CA . VAL A 1 74 ? -3.648 -0.488 -2.734 1.00 79.12 74 VAL A CA 1
ATOM 555 C C . VAL A 1 74 ? -3.551 -0.772 -1.242 1.00 79.12 74 VAL A C 1
ATOM 557 O O . VAL A 1 74 ? -4.300 -1.592 -0.713 1.00 79.12 74 VAL A O 1
ATOM 560 N N . MET A 1 75 ? -2.630 -0.101 -0.557 1.00 79.44 75 MET A N 1
ATOM 561 C CA . MET A 1 75 ? -2.464 -0.190 0.888 1.00 79.44 75 MET A CA 1
ATOM 562 C C . MET A 1 75 ? -2.723 1.178 1.520 1.00 79.44 75 MET A C 1
ATOM 564 O O . MET A 1 75 ? -1.994 2.131 1.223 1.00 79.44 75 MET A O 1
ATOM 568 N N . PRO A 1 76 ? -3.726 1.296 2.402 1.00 74.12 76 PRO A N 1
ATOM 569 C CA . PRO A 1 76 ? -3.910 2.510 3.177 1.00 74.12 76 PRO A CA 1
ATOM 570 C C . PRO A 1 76 ? -2.745 2.684 4.161 1.00 74.12 76 PRO A C 1
ATOM 572 O O . PRO A 1 76 ? -2.272 1.722 4.770 1.00 74.12 76 PRO A O 1
ATOM 575 N N . VAL A 1 77 ? -2.294 3.924 4.318 1.00 79.25 77 VAL A N 1
ATOM 576 C CA . VAL A 1 77 ? -1.278 4.356 5.287 1.00 79.25 77 VAL A CA 1
ATOM 577 C C . VAL A 1 77 ? -1.794 5.595 6.020 1.00 79.25 77 VAL A C 1
ATOM 579 O O . VAL A 1 77 ? -2.713 6.250 5.539 1.00 79.25 77 VAL A O 1
ATOM 582 N N . GLU A 1 78 ? -1.206 5.959 7.163 1.00 67.12 78 GLU A N 1
ATOM 583 C CA . GLU A 1 78 ? -1.721 7.060 8.006 1.00 67.12 78 GLU A CA 1
ATOM 584 C C . GLU A 1 78 ? -1.912 8.398 7.268 1.00 67.12 78 GLU A C 1
ATOM 586 O O . GLU A 1 78 ? -2.742 9.204 7.671 1.00 67.12 78 GLU A O 1
ATOM 591 N N . ARG A 1 79 ? -1.157 8.644 6.188 1.00 67.19 79 ARG A N 1
ATOM 592 C CA . ARG A 1 79 ? -1.193 9.891 5.402 1.00 67.19 79 ARG A CA 1
ATOM 593 C C . ARG A 1 79 ? -1.641 9.692 3.948 1.00 67.19 79 ARG A C 1
ATOM 595 O O . ARG A 1 79 ? -1.253 10.473 3.084 1.00 67.19 79 ARG A O 1
ATOM 602 N N . GLY A 1 80 ? -2.403 8.636 3.649 1.00 76.00 80 GLY A N 1
ATOM 603 C CA . GLY A 1 80 ? -2.961 8.412 2.311 1.00 76.00 80 GLY A CA 1
ATOM 604 C C . GLY A 1 80 ? -2.947 6.952 1.870 1.00 76.00 80 GLY A C 1
ATOM 605 O O . GLY A 1 80 ? -3.288 6.046 2.624 1.00 76.00 80 GLY A O 1
ATOM 606 N N . SER A 1 81 ? -2.589 6.701 0.614 1.00 79.00 81 SER A N 1
ATOM 607 C CA . SER A 1 81 ? -2.549 5.350 0.049 1.00 79.00 81 SER A CA 1
ATOM 608 C C . SER A 1 81 ? -1.271 5.128 -0.745 1.00 79.00 81 SER A C 1
ATOM 610 O O . SER A 1 81 ? -0.874 5.978 -1.544 1.00 79.00 81 SER A O 1
ATOM 612 N N . LEU A 1 82 ? -0.651 3.970 -0.529 1.00 86.19 82 LEU A N 1
ATOM 613 C CA . LEU A 1 82 ? 0.410 3.445 -1.376 1.00 86.19 82 LEU A CA 1
ATOM 614 C C . LEU A 1 82 ? -0.192 2.483 -2.394 1.00 86.19 82 LEU A C 1
ATOM 616 O O . LEU A 1 82 ? -0.997 1.615 -2.058 1.00 86.19 82 LEU A O 1
ATOM 620 N N . LEU A 1 83 ? 0.219 2.641 -3.639 1.00 84.81 83 LEU A N 1
ATOM 621 C CA . LEU A 1 83 ? -0.129 1.792 -4.763 1.00 84.81 83 LEU A CA 1
ATOM 622 C C . LEU A 1 83 ? 1.051 0.858 -5.010 1.00 84.81 83 LEU A C 1
ATOM 624 O O . LEU A 1 83 ? 2.194 1.303 -5.094 1.00 84.81 83 LEU A O 1
ATOM 628 N N . PHE A 1 84 ? 0.784 -0.433 -5.126 1.00 84.56 84 PHE A N 1
ATOM 629 C CA . PHE A 1 84 ? 1.776 -1.409 -5.553 1.00 84.56 84 PHE A CA 1
ATOM 630 C C . PHE A 1 84 ? 1.548 -1.663 -7.031 1.00 84.56 84 PHE A C 1
ATOM 632 O O . PHE A 1 84 ? 0.458 -2.087 -7.401 1.00 84.56 84 PHE A O 1
ATOM 639 N N . THR A 1 85 ? 2.535 -1.387 -7.874 1.00 83.00 85 THR A N 1
ATOM 640 C CA . THR A 1 85 ? 2.402 -1.495 -9.333 1.00 83.00 85 THR A CA 1
ATOM 641 C C . THR A 1 85 ? 3.546 -2.299 -9.932 1.00 83.00 85 THR A C 1
ATOM 643 O O . THR A 1 85 ? 4.650 -2.287 -9.385 1.00 83.00 85 THR A O 1
ATOM 646 N N . VAL A 1 86 ? 3.290 -3.006 -11.035 1.00 84.62 86 VAL A N 1
ATOM 647 C CA . VAL A 1 86 ? 4.351 -3.600 -11.858 1.00 84.62 86 VAL A CA 1
ATOM 648 C C . VAL A 1 86 ? 4.522 -2.780 -13.118 1.00 84.62 86 VAL A C 1
ATOM 650 O O . VAL A 1 86 ? 3.577 -2.618 -13.888 1.00 84.62 86 VAL A O 1
ATOM 653 N N . VAL A 1 87 ? 5.747 -2.321 -13.335 1.00 86.38 87 VAL A N 1
ATOM 654 C CA . VAL A 1 87 ? 6.124 -1.493 -14.477 1.00 86.38 87 VAL A CA 1
ATOM 655 C C . VAL A 1 87 ? 7.230 -2.205 -15.250 1.00 86.38 87 VAL A C 1
ATOM 657 O O . VAL A 1 87 ? 8.161 -2.751 -14.652 1.00 86.38 87 VAL A O 1
ATOM 660 N N . ASP A 1 88 ? 7.095 -2.250 -16.573 1.00 88.81 88 ASP A N 1
ATOM 661 C CA . ASP A 1 88 ? 8.169 -2.702 -17.458 1.00 88.81 88 ASP A CA 1
ATOM 662 C C . ASP A 1 88 ? 9.212 -1.577 -17.505 1.00 88.81 88 ASP A C 1
ATOM 664 O O . ASP A 1 88 ? 8.844 -0.417 -17.609 1.00 88.81 88 ASP A O 1
ATOM 668 N N . VAL A 1 89 ? 10.505 -1.872 -17.365 1.00 92.12 89 VAL A N 1
ATOM 669 C CA . VAL A 1 89 ? 11.524 -0.807 -17.273 1.00 92.12 89 VAL A CA 1
ATOM 670 C C . VAL A 1 89 ? 11.700 -0.074 -18.606 1.00 92.12 89 VAL A C 1
ATOM 672 O O . VAL A 1 89 ? 11.987 1.121 -18.607 1.00 92.12 89 VAL A O 1
ATOM 675 N N . ALA A 1 90 ? 11.515 -0.775 -19.730 1.00 90.50 90 ALA A N 1
ATOM 676 C CA . ALA A 1 90 ? 11.619 -0.198 -21.068 1.00 90.50 90 ALA A CA 1
ATOM 677 C C . ALA A 1 90 ? 10.718 1.030 -21.244 1.00 90.50 90 ALA A C 1
ATOM 679 O O . ALA A 1 90 ? 9.513 0.966 -21.007 1.00 90.50 90 ALA A O 1
ATOM 680 N N . GLY A 1 91 ? 11.297 2.124 -21.739 1.00 86.62 91 GLY A N 1
ATOM 681 C CA . GLY A 1 91 ? 10.547 3.341 -22.062 1.00 86.62 91 GLY A CA 1
ATOM 682 C C . GLY A 1 91 ? 10.270 4.253 -20.865 1.00 86.62 91 GLY A C 1
ATOM 683 O O . GLY A 1 91 ? 9.653 5.299 -21.049 1.00 86.62 91 GLY A O 1
ATOM 684 N N . HIS A 1 92 ? 10.762 3.905 -19.672 1.00 89.81 92 HIS A N 1
ATOM 685 C CA . HIS A 1 92 ? 10.699 4.755 -18.485 1.00 89.81 92 HIS A CA 1
ATOM 686 C C . HIS A 1 92 ? 12.083 5.349 -18.182 1.00 89.81 92 HIS A C 1
ATOM 688 O O . HIS A 1 92 ? 12.906 4.672 -17.560 1.00 89.81 92 HIS A O 1
ATOM 694 N N . PRO A 1 93 ? 12.384 6.604 -18.566 1.00 91.19 93 PRO A N 1
ATOM 695 C CA . PRO A 1 93 ? 13.687 7.236 -18.302 1.00 91.19 93 PRO A CA 1
ATOM 696 C C . PRO A 1 93 ? 13.986 7.426 -16.802 1.00 91.19 93 PRO A C 1
ATOM 698 O O . PRO A 1 93 ? 15.127 7.672 -16.388 1.00 91.19 93 PRO A O 1
ATOM 701 N N . GLU A 1 94 ? 12.964 7.321 -15.957 1.00 92.38 94 GLU A N 1
ATOM 702 C CA . GLU A 1 94 ? 13.065 7.304 -14.503 1.00 92.38 94 GLU A CA 1
ATOM 703 C C . GLU A 1 94 ? 13.611 5.981 -13.951 1.00 92.38 94 GLU A C 1
ATOM 705 O O . GLU A 1 94 ? 14.008 5.938 -12.787 1.00 92.38 94 GLU A O 1
ATOM 710 N N . LEU A 1 95 ? 13.631 4.919 -14.761 1.00 94.50 95 LEU A N 1
ATOM 711 C CA . LEU A 1 95 ? 14.017 3.563 -14.367 1.00 94.50 95 LEU A CA 1
ATOM 712 C C . LEU A 1 95 ? 15.149 3.021 -15.246 1.00 94.50 95 LEU A C 1
ATOM 714 O O . LEU A 1 95 ? 16.139 2.514 -14.727 1.00 94.50 95 LEU A O 1
ATOM 718 N N . GLU A 1 96 ? 15.017 3.131 -16.566 1.00 94.88 96 GLU A N 1
ATOM 719 C CA . GLU A 1 96 ? 15.922 2.530 -17.541 1.00 94.88 96 GLU A CA 1
ATOM 720 C C . GLU A 1 96 ? 17.347 3.082 -17.416 1.00 94.88 96 GLU A C 1
ATOM 722 O O . GLU A 1 96 ? 17.578 4.291 -17.391 1.00 94.88 96 GLU A O 1
ATOM 727 N N . GLY A 1 97 ? 18.319 2.174 -17.302 1.00 95.38 97 GLY A N 1
ATOM 728 C CA . GLY A 1 97 ? 19.734 2.512 -17.166 1.00 95.38 97 GLY A CA 1
ATOM 729 C C . GLY A 1 97 ? 20.136 3.034 -15.785 1.00 95.38 97 GLY A C 1
ATOM 730 O O . GLY A 1 97 ? 21.322 3.268 -15.561 1.00 95.38 97 GLY A O 1
ATOM 731 N N . ARG A 1 98 ? 19.196 3.179 -14.843 1.00 96.50 98 ARG A N 1
ATOM 732 C CA . ARG A 1 98 ? 19.475 3.609 -13.467 1.00 96.50 98 ARG A CA 1
ATOM 733 C C . ARG A 1 98 ? 19.649 2.417 -12.543 1.00 96.50 98 ARG A C 1
ATOM 735 O O . ARG A 1 98 ? 19.017 1.375 -12.717 1.00 96.50 98 ARG A O 1
ATOM 742 N N . SER A 1 99 ? 20.478 2.569 -11.517 1.00 97.44 99 SER A N 1
ATOM 743 C CA . SER A 1 99 ? 20.496 1.614 -10.412 1.00 97.44 99 SER A CA 1
ATOM 744 C C . SER A 1 99 ? 19.206 1.676 -9.586 1.00 97.44 99 SER A C 1
ATOM 746 O O . SER A 1 99 ? 18.515 2.695 -9.558 1.00 97.44 99 SER A O 1
ATOM 748 N N . VAL A 1 100 ? 18.896 0.601 -8.855 1.00 96.44 100 VAL A N 1
ATOM 749 C CA . VAL A 1 100 ? 17.792 0.565 -7.874 1.00 96.44 100 VAL A CA 1
ATOM 750 C C . VAL A 1 100 ? 17.862 1.746 -6.898 1.00 96.44 100 VAL A C 1
ATOM 752 O O . VAL A 1 100 ? 16.825 2.299 -6.531 1.00 96.44 100 VAL A O 1
ATOM 755 N N . HIS A 1 101 ? 19.070 2.148 -6.500 1.00 96.00 101 HIS A N 1
ATOM 756 C CA . HIS A 1 101 ? 19.289 3.312 -5.651 1.00 96.00 101 HIS A CA 1
ATOM 757 C C . HIS A 1 101 ? 18.934 4.631 -6.356 1.00 96.00 101 HIS A C 1
ATOM 759 O O . HIS A 1 101 ? 18.183 5.433 -5.812 1.00 96.00 101 HIS A O 1
ATOM 765 N N . GLU A 1 102 ? 19.431 4.850 -7.574 1.00 96.62 102 GLU A N 1
ATOM 766 C CA . GLU A 1 102 ? 19.208 6.090 -8.338 1.0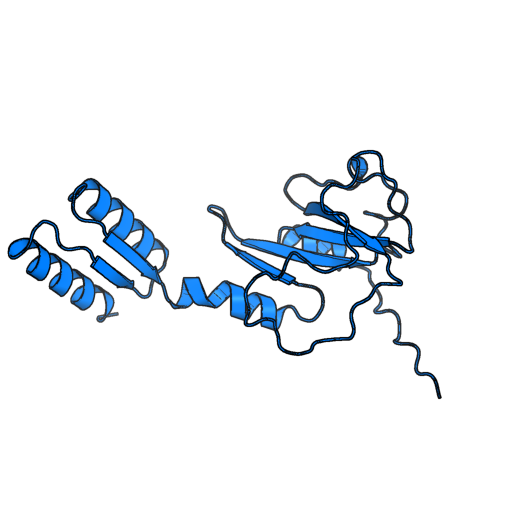0 96.62 102 GLU A CA 1
ATOM 767 C C . GLU A 1 102 ? 17.771 6.247 -8.850 1.00 96.62 102 GLU A C 1
ATOM 769 O O . GLU A 1 102 ? 17.312 7.367 -9.086 1.00 96.62 102 GLU A O 1
ATOM 774 N N . ALA A 1 103 ? 17.071 5.129 -9.044 1.00 95.12 103 ALA A N 1
ATOM 775 C CA . ALA A 1 103 ? 15.669 5.093 -9.436 1.00 95.12 103 ALA A CA 1
ATOM 776 C C . ALA A 1 103 ? 14.725 5.489 -8.286 1.00 95.12 103 ALA A C 1
ATOM 778 O O . ALA A 1 103 ? 13.549 5.752 -8.530 1.00 95.12 103 ALA A O 1
ATOM 779 N N . PHE A 1 104 ? 15.196 5.531 -7.034 1.00 96.00 104 PHE A N 1
ATOM 780 C CA . PHE A 1 104 ? 14.374 5.938 -5.897 1.00 96.00 104 PHE A CA 1
ATOM 781 C C . PHE A 1 104 ? 13.993 7.422 -5.984 1.00 96.00 104 PHE A C 1
ATOM 783 O O . PHE A 1 104 ? 14.839 8.295 -6.203 1.00 96.00 104 PHE A O 1
ATOM 790 N N . ARG A 1 105 ? 12.707 7.712 -5.759 1.00 94.69 105 ARG A N 1
ATOM 791 C CA . ARG A 1 105 ? 12.189 9.075 -5.640 1.00 94.69 105 ARG A CA 1
ATOM 792 C C . ARG A 1 105 ? 11.467 9.242 -4.321 1.00 94.69 105 ARG A C 1
ATOM 794 O O . ARG A 1 105 ? 10.452 8.595 -4.052 1.00 94.69 105 ARG A O 1
ATOM 801 N N . GLU A 1 106 ? 12.011 10.128 -3.498 1.00 91.44 106 GLU A N 1
ATOM 802 C CA . GLU A 1 106 ? 11.437 10.450 -2.202 1.00 91.44 106 GLU A CA 1
ATOM 803 C C . GLU A 1 106 ? 9.985 10.917 -2.370 1.00 91.44 106 GLU A C 1
ATOM 805 O O . GLU A 1 106 ? 9.683 11.720 -3.247 1.00 91.44 106 GLU A O 1
ATOM 810 N N . HIS A 1 107 ? 9.079 10.389 -1.544 1.00 88.25 107 HIS A N 1
ATOM 811 C CA . HIS A 1 107 ? 7.638 10.684 -1.573 1.00 88.25 107 HIS A CA 1
ATOM 812 C C . HIS A 1 107 ? 6.875 10.289 -2.858 1.00 88.25 107 HIS A C 1
ATOM 814 O O . HIS A 1 107 ? 5.657 10.478 -2.920 1.00 88.25 107 HIS A O 1
ATOM 820 N N . GLU A 1 108 ? 7.530 9.690 -3.856 1.00 91.75 108 GLU A N 1
ATOM 821 C CA . GLU A 1 108 ? 6.898 9.336 -5.134 1.00 91.75 108 GLU A CA 1
ATOM 822 C C . GLU A 1 108 ? 6.888 7.828 -5.371 1.00 91.75 108 GLU A C 1
ATOM 824 O O . GLU A 1 108 ? 5.807 7.252 -5.527 1.00 91.75 108 GLU A O 1
ATOM 829 N N . TRP A 1 109 ? 8.047 7.162 -5.344 1.00 94.38 109 TRP A N 1
ATOM 830 C CA . TRP A 1 109 ? 8.105 5.704 -5.458 1.00 94.38 109 TRP A CA 1
ATOM 831 C C . TRP A 1 109 ? 9.399 5.078 -4.946 1.00 94.38 109 TRP A C 1
ATOM 833 O O . TRP A 1 109 ? 10.458 5.699 -4.850 1.00 94.38 109 TRP A O 1
ATOM 843 N N . ARG A 1 110 ? 9.318 3.770 -4.694 1.00 94.50 110 ARG A N 1
ATOM 844 C CA . ARG A 1 110 ? 10.456 2.908 -4.388 1.00 94.50 110 ARG A CA 1
ATOM 845 C C . ARG A 1 110 ? 10.333 1.561 -5.087 1.00 94.50 110 ARG A C 1
ATOM 847 O O . ARG A 1 110 ? 9.284 0.925 -5.013 1.00 94.50 110 ARG A O 1
ATOM 854 N N . VAL A 1 111 ? 11.436 1.104 -5.680 1.00 94.50 111 VAL A N 1
ATOM 855 C CA . VAL A 1 111 ? 11.576 -0.267 -6.189 1.00 94.50 111 VAL A CA 1
ATOM 856 C C . VAL A 1 111 ? 11.619 -1.244 -5.018 1.00 94.50 111 VAL A C 1
ATOM 858 O O . VAL A 1 111 ? 12.439 -1.112 -4.108 1.00 94.50 111 VAL A O 1
ATOM 861 N N . LEU A 1 112 ? 10.717 -2.220 -5.046 1.00 92.06 112 LEU A N 1
ATOM 862 C CA . LEU A 1 112 ? 10.604 -3.290 -4.057 1.00 92.06 112 LEU A CA 1
ATOM 863 C C . LEU A 1 112 ? 11.162 -4.610 -4.575 1.00 92.06 112 LEU A C 1
ATOM 865 O O . LEU A 1 112 ? 11.719 -5.381 -3.799 1.00 92.06 112 LEU A O 1
ATOM 869 N N . ALA A 1 113 ? 10.998 -4.870 -5.871 1.00 91.44 113 ALA A N 1
ATOM 870 C CA . ALA A 1 113 ? 11.472 -6.094 -6.489 1.00 91.44 113 ALA A CA 1
ATOM 871 C C . ALA A 1 113 ? 11.829 -5.882 -7.958 1.00 91.44 113 ALA A C 1
ATOM 873 O O . ALA A 1 113 ? 11.242 -5.020 -8.613 1.00 91.44 113 ALA A O 1
ATOM 874 N N . VAL A 1 114 ? 12.757 -6.691 -8.471 1.00 92.50 114 VAL A N 1
ATOM 875 C CA . VAL A 1 114 ? 13.138 -6.706 -9.891 1.00 92.50 114 VAL A CA 1
ATOM 876 C C . VAL A 1 114 ? 12.991 -8.120 -10.439 1.00 92.50 114 VAL A C 1
ATOM 878 O O . VAL A 1 114 ? 13.442 -9.077 -9.817 1.00 92.50 114 VAL A O 1
ATOM 881 N N . GLY A 1 115 ? 12.358 -8.253 -11.594 1.00 90.12 115 GLY A N 1
ATOM 882 C CA . GLY A 1 115 ? 12.160 -9.511 -12.305 1.00 90.12 115 GLY A CA 1
ATOM 883 C C . GLY A 1 115 ? 12.422 -9.348 -13.797 1.00 90.12 115 GLY A C 1
ATOM 884 O O . GLY A 1 115 ? 12.761 -8.260 -14.260 1.00 90.12 115 GLY A O 1
ATOM 885 N N . SER A 1 116 ? 12.259 -10.431 -14.549 1.00 87.94 116 SER A N 1
ATOM 886 C CA . SER A 1 116 ? 12.410 -10.427 -16.007 1.00 87.94 116 SER A CA 1
ATOM 887 C C . SER A 1 116 ? 11.080 -10.144 -16.704 1.00 87.94 116 SER A C 1
ATOM 889 O O . SER A 1 116 ? 10.030 -10.641 -16.286 1.00 87.94 116 SER A O 1
ATOM 891 N N . ALA A 1 117 ? 11.107 -9.398 -17.811 1.00 81.00 117 ALA A N 1
ATOM 892 C CA . ALA A 1 117 ? 9.934 -9.238 -18.669 1.00 81.00 117 ALA A CA 1
AT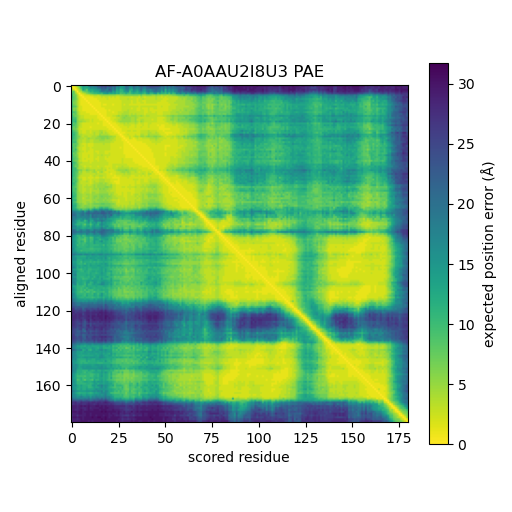OM 893 C C . ALA A 1 117 ? 9.519 -10.534 -19.375 1.00 81.00 117 ALA A C 1
ATOM 895 O O . ALA A 1 117 ? 8.338 -10.712 -19.680 1.00 81.00 117 ALA A O 1
ATOM 896 N N . ALA A 1 118 ? 10.467 -11.454 -19.574 1.00 77.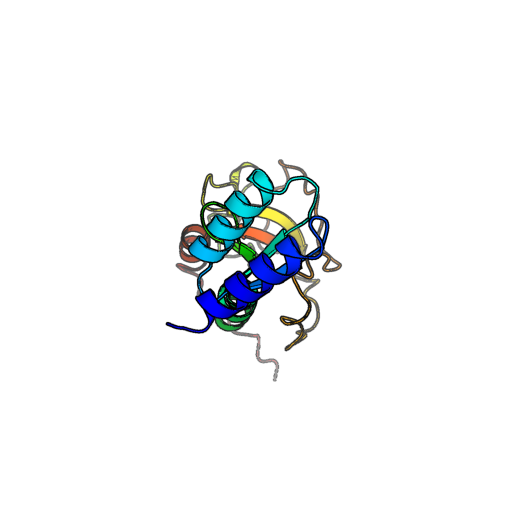06 118 ALA A N 1
ATOM 897 C CA . ALA A 1 118 ? 10.212 -12.758 -20.175 1.00 77.06 118 ALA A CA 1
ATOM 898 C C . ALA A 1 118 ? 9.393 -13.685 -19.259 1.00 77.06 118 ALA A C 1
ATOM 900 O O . ALA A 1 118 ? 8.612 -14.492 -19.753 1.00 77.06 118 ALA A O 1
ATOM 901 N N . ASP A 1 119 ? 9.495 -13.516 -17.936 1.00 68.94 119 ASP A N 1
ATOM 902 C CA . ASP A 1 119 ? 8.820 -14.358 -16.937 1.00 68.94 119 ASP A CA 1
ATOM 903 C C . ASP A 1 119 ? 7.387 -13.886 -16.638 1.00 68.94 119 ASP A C 1
ATOM 905 O O . ASP A 1 119 ? 6.857 -14.101 -15.547 1.00 68.94 119 ASP A O 1
ATOM 909 N N . ARG A 1 120 ? 6.741 -13.193 -17.586 1.00 64.38 120 ARG A N 1
ATOM 910 C CA . ARG A 1 120 ? 5.390 -12.652 -17.402 1.00 64.38 120 ARG A CA 1
ATOM 911 C C . ARG A 1 120 ? 4.423 -13.813 -17.104 1.00 64.38 120 ARG A C 1
ATOM 913 O O . ARG A 1 120 ? 4.183 -14.630 -17.994 1.00 64.38 120 ARG A O 1
ATOM 920 N N . PRO A 1 121 ? 3.826 -13.891 -15.897 1.00 56.28 121 PRO A N 1
ATOM 921 C CA . PRO A 1 121 ? 2.846 -14.929 -15.622 1.00 56.28 121 PRO A CA 1
ATOM 922 C C . PRO A 1 121 ? 1.656 -14.768 -16.573 1.00 56.28 121 PRO A C 1
ATOM 924 O O . PRO A 1 121 ? 1.245 -13.646 -16.891 1.00 56.28 121 PRO A O 1
ATOM 927 N N . ALA A 1 122 ? 1.114 -15.898 -17.039 1.00 48.91 122 ALA A N 1
ATOM 928 C CA . ALA A 1 122 ? -0.089 -15.921 -17.860 1.00 48.91 122 ALA A CA 1
ATOM 929 C C . ALA A 1 122 ? -1.197 -15.122 -17.159 1.00 48.91 122 ALA A C 1
ATOM 931 O O . ALA A 1 122 ? -1.395 -15.248 -15.951 1.00 48.91 122 ALA A O 1
ATOM 932 N N . GLN A 1 123 ? -1.864 -14.256 -17.921 1.00 51.34 123 GLN A N 1
ATOM 933 C CA . GLN A 1 123 ? -2.845 -13.282 -17.447 1.00 51.34 123 GLN A CA 1
ATOM 934 C C . GLN A 1 123 ? -3.960 -13.958 -16.635 1.00 51.34 123 GLN A C 1
ATOM 936 O O . GLN A 1 123 ? -4.975 -14.372 -17.190 1.00 51.34 123 GLN A O 1
ATOM 941 N N . SER A 1 124 ? -3.806 -14.034 -15.313 1.00 46.66 124 SER A N 1
ATOM 942 C CA . SER A 1 124 ? -4.912 -14.375 -14.422 1.00 46.66 124 SER A CA 1
ATOM 943 C C . SER A 1 124 ? -5.745 -13.123 -14.207 1.00 46.66 124 SER A C 1
ATOM 945 O O . SER A 1 124 ? -5.623 -12.406 -13.213 1.00 46.66 124 SER A O 1
ATOM 947 N N . SER A 1 125 ? -6.590 -12.857 -15.195 1.00 47.78 125 SER A N 1
ATOM 948 C CA . SER A 1 125 ? -7.817 -12.096 -15.018 1.00 47.78 125 SER A CA 1
ATOM 949 C C . SER A 1 125 ? -8.507 -12.600 -13.744 1.00 47.78 125 SER A C 1
ATOM 951 O O . SER A 1 125 ? -8.716 -13.801 -13.607 1.00 47.78 125 SER A O 1
ATOM 953 N N . MET A 1 126 ? -8.881 -11.689 -12.842 1.00 39.25 126 MET A N 1
ATOM 954 C CA . MET A 1 126 ? -9.839 -11.914 -11.744 1.00 39.25 126 MET A CA 1
ATOM 955 C C . MET A 1 126 ? -9.356 -12.359 -10.344 1.00 39.25 126 MET A C 1
ATOM 957 O O . MET A 1 126 ? -10.219 -12.611 -9.512 1.00 39.25 126 MET A O 1
ATOM 961 N N . ASP A 1 127 ? -8.059 -12.347 -9.997 1.00 43.84 127 ASP A N 1
ATOM 962 C CA . ASP A 1 127 ? -7.627 -12.633 -8.597 1.00 43.84 127 ASP A CA 1
ATOM 963 C C . ASP A 1 127 ? -7.317 -11.368 -7.756 1.00 43.84 127 ASP A C 1
ATOM 965 O O . ASP A 1 127 ? -6.670 -11.440 -6.714 1.00 43.84 127 ASP A O 1
ATOM 969 N N . THR A 1 128 ? -7.803 -10.184 -8.163 1.00 47.97 128 THR A N 1
ATOM 970 C CA . THR A 1 128 ? -7.644 -8.920 -7.399 1.00 47.97 128 THR A CA 1
ATOM 971 C C . THR A 1 128 ? -8.474 -8.872 -6.110 1.00 47.97 128 THR A C 1
ATOM 973 O O . THR A 1 128 ? -8.302 -7.969 -5.293 1.00 47.97 128 THR A O 1
ATOM 976 N N . LEU A 1 129 ? -9.367 -9.849 -5.906 1.00 43.00 129 LEU A N 1
ATOM 977 C CA . LEU A 1 129 ? -10.137 -10.031 -4.671 1.00 43.00 129 LEU A CA 1
ATOM 978 C C . LEU A 1 129 ? -9.331 -10.752 -3.575 1.00 43.00 129 LEU A C 1
ATOM 980 O O . LEU A 1 129 ? -9.698 -10.677 -2.404 1.00 43.00 129 LEU A O 1
ATOM 984 N N . ALA A 1 130 ? -8.220 -11.414 -3.922 1.00 44.00 130 ALA A N 1
ATOM 985 C CA . ALA A 1 130 ? -7.415 -12.219 -3.005 1.00 44.00 130 ALA A CA 1
ATOM 986 C C . ALA A 1 130 ? -6.226 -11.444 -2.408 1.00 44.00 130 ALA A C 1
ATOM 988 O O . ALA A 1 130 ? -5.111 -11.955 -2.340 1.00 44.00 130 ALA A O 1
ATOM 989 N N . GLY A 1 131 ? -6.451 -10.209 -1.952 1.00 49.38 131 GLY A N 1
ATOM 990 C CA . GLY A 1 131 ? -5.426 -9.410 -1.275 1.00 49.38 131 GLY A CA 1
ATOM 991 C C . GLY A 1 131 ? -4.171 -9.134 -2.118 1.00 49.38 131 GLY A C 1
ATOM 992 O O . GLY A 1 131 ? -4.054 -9.510 -3.282 1.00 49.38 131 GLY A O 1
ATOM 993 N N . ILE A 1 132 ? -3.202 -8.435 -1.526 1.00 51.56 132 ILE A N 1
ATOM 994 C CA . ILE A 1 132 ? -1.948 -8.105 -2.210 1.00 51.56 132 ILE A CA 1
ATOM 995 C C . ILE A 1 132 ? -1.105 -9.387 -2.333 1.00 51.56 132 ILE A C 1
ATOM 997 O O . ILE A 1 132 ? -0.340 -9.731 -1.429 1.00 51.56 132 ILE A O 1
ATOM 1001 N N . ARG A 1 133 ? -1.221 -10.123 -3.444 1.00 55.16 133 ARG A N 1
ATOM 1002 C CA . ARG A 1 133 ? -0.330 -11.257 -3.747 1.00 55.16 133 ARG A CA 1
ATOM 1003 C C . ARG A 1 133 ? 1.026 -10.740 -4.230 1.00 55.16 133 ARG A C 1
ATOM 1005 O O . ARG A 1 133 ? 1.355 -10.820 -5.409 1.00 55.16 133 ARG A O 1
ATOM 1012 N N . LEU A 1 134 ? 1.826 -10.213 -3.299 1.00 52.75 134 LEU A N 1
ATOM 1013 C CA . LEU A 1 134 ? 3.167 -9.702 -3.596 1.00 52.75 134 LEU A CA 1
ATOM 1014 C C . LEU A 1 134 ? 4.094 -10.813 -4.090 1.00 52.75 134 LEU A C 1
ATOM 1016 O O . LEU A 1 134 ? 4.932 -10.561 -4.930 1.00 52.75 134 LEU A O 1
ATOM 1020 N N . ARG A 1 135 ? 3.957 -12.065 -3.647 1.00 51.59 135 ARG A N 1
ATOM 1021 C CA . ARG A 1 135 ? 4.931 -13.113 -3.992 1.00 51.59 135 ARG A CA 1
ATOM 1022 C C . ARG A 1 135 ? 4.653 -13.751 -5.359 1.00 51.59 135 ARG A C 1
ATOM 1024 O O . ARG A 1 135 ? 4.250 -14.907 -5.439 1.00 51.59 135 ARG A O 1
ATOM 1031 N N . GLN A 1 136 ? 4.868 -12.994 -6.431 1.00 56.78 136 GLN A N 1
ATOM 1032 C CA . GLN A 1 136 ? 4.920 -13.549 -7.782 1.00 56.78 136 GLN A CA 1
ATOM 1033 C C . GLN A 1 136 ? 6.256 -14.293 -7.985 1.00 56.78 136 GLN A C 1
ATOM 1035 O O . GLN A 1 136 ? 7.308 -13.738 -7.647 1.00 56.78 136 GLN A O 1
ATOM 1040 N N . PRO A 1 137 ? 6.252 -15.540 -8.494 1.00 58.25 137 PRO A N 1
ATOM 1041 C CA . PRO A 1 137 ? 7.482 -16.193 -8.937 1.00 58.25 137 PRO A CA 1
ATOM 1042 C C . PRO A 1 137 ? 8.131 -15.359 -10.057 1.00 58.25 137 PRO A C 1
ATOM 1044 O O . PRO A 1 137 ? 7.423 -14.768 -10.867 1.00 58.25 137 PRO A O 1
ATOM 1047 N N . GLY A 1 138 ? 9.464 -15.267 -10.068 1.00 76.25 138 GLY A N 1
ATOM 1048 C CA . GLY A 1 138 ? 10.221 -14.492 -11.068 1.00 76.25 138 GLY A CA 1
ATOM 1049 C C . GLY A 1 138 ? 10.666 -13.086 -10.638 1.00 76.25 138 GLY A C 1
ATOM 1050 O O . GLY A 1 138 ? 11.337 -12.405 -11.408 1.00 76.25 138 GLY A O 1
ATOM 1051 N N . PHE A 1 139 ? 10.350 -12.652 -9.411 1.00 84.38 139 PHE A N 1
ATOM 1052 C CA . PHE A 1 139 ? 10.844 -11.390 -8.842 1.00 84.38 139 PHE A CA 1
ATOM 1053 C C . PHE A 1 139 ? 11.835 -11.618 -7.693 1.00 84.38 139 PHE A C 1
ATOM 1055 O O . PHE A 1 139 ? 11.540 -12.334 -6.733 1.00 84.38 139 PHE A O 1
ATOM 1062 N N . ASP A 1 140 ? 12.983 -10.945 -7.759 1.00 89.62 140 ASP A N 1
ATOM 1063 C CA . ASP A 1 140 ? 13.900 -10.767 -6.636 1.00 89.62 140 ASP A CA 1
ATOM 1064 C C . ASP A 1 140 ? 13.409 -9.611 -5.754 1.00 89.62 140 ASP A C 1
ATOM 1066 O O . ASP A 1 140 ? 13.441 -8.453 -6.165 1.00 89.62 140 ASP A O 1
ATOM 1070 N N . TRP A 1 141 ? 12.955 -9.939 -4.540 1.00 88.50 141 TRP A N 1
ATOM 1071 C CA . TRP A 1 141 ? 12.421 -9.006 -3.534 1.00 88.50 141 TRP A CA 1
ATOM 1072 C C . TRP A 1 141 ? 13.494 -8.337 -2.672 1.00 88.50 141 TRP A C 1
ATOM 1074 O O . TRP A 1 141 ? 13.175 -7.558 -1.771 1.00 88.50 141 TRP A O 1
ATOM 1084 N N . ARG A 1 142 ? 14.770 -8.664 -2.892 1.00 90.06 142 ARG A N 1
ATOM 1085 C CA . ARG A 1 142 ? 15.908 -8.014 -2.234 1.00 90.06 142 ARG A CA 1
ATOM 1086 C C . ARG A 1 142 ? 16.972 -7.650 -3.270 1.00 90.06 142 ARG A C 1
ATOM 1088 O O . ARG A 1 142 ? 18.130 -8.043 -3.109 1.00 90.06 142 ARG A O 1
ATOM 1095 N N . PRO A 1 143 ? 16.604 -6.868 -4.302 1.00 92.12 143 PRO A N 1
ATOM 1096 C CA . PRO A 1 143 ? 17.547 -6.508 -5.340 1.00 92.12 143 PRO A CA 1
ATOM 1097 C C . PRO A 1 143 ? 18.685 -5.668 -4.732 1.00 92.12 143 PRO A C 1
ATOM 1099 O O . PRO A 1 143 ? 18.422 -4.758 -3.931 1.00 92.12 143 PRO A O 1
ATOM 1102 N N . PRO A 1 144 ? 19.954 -5.932 -5.094 1.00 94.31 144 PRO A N 1
ATOM 1103 C CA . PRO A 1 144 ? 21.068 -5.089 -4.682 1.00 94.31 144 PRO A CA 1
ATOM 1104 C C . PRO A 1 144 ? 20.835 -3.633 -5.100 1.00 94.31 144 PRO A C 1
ATOM 1106 O O . PRO A 1 144 ? 20.413 -3.370 -6.224 1.00 94.31 144 PRO A O 1
ATOM 1109 N N . GLN A 1 145 ? 21.156 -2.675 -4.228 1.00 93.88 145 GLN A N 1
ATOM 1110 C CA . GLN A 1 145 ? 20.930 -1.245 -4.495 1.00 93.88 145 GLN A CA 1
ATOM 1111 C C . GLN A 1 145 ? 21.699 -0.736 -5.730 1.00 93.88 145 GLN A C 1
ATOM 1113 O O . GLN A 1 145 ? 21.223 0.154 -6.424 1.00 93.88 145 GLN A O 1
ATOM 1118 N N . GLY A 1 146 ? 22.852 -1.340 -6.043 1.00 95.38 146 GLY A N 1
ATOM 1119 C CA . GLY A 1 146 ? 23.644 -1.038 -7.241 1.00 95.38 146 GLY A CA 1
ATOM 1120 C C . GLY A 1 146 ? 23.201 -1.766 -8.518 1.00 95.38 146 GLY A C 1
ATOM 1121 O O . GLY A 1 146 ? 23.841 -1.604 -9.552 1.00 95.38 146 GLY A O 1
ATOM 1122 N N . LYS A 1 147 ? 22.143 -2.591 -8.482 1.00 94.88 147 LYS A N 1
ATOM 1123 C CA . LYS A 1 147 ? 21.646 -3.290 -9.677 1.00 94.88 147 LYS A CA 1
ATOM 1124 C C . LYS A 1 147 ? 21.077 -2.270 -10.662 1.00 94.88 147 LYS A C 1
ATOM 1126 O O . LYS A 1 147 ? 20.100 -1.603 -10.337 1.00 94.88 147 LYS A O 1
ATOM 1131 N N . VAL A 1 148 ? 21.665 -2.193 -11.855 1.00 97.19 148 VAL A N 1
ATOM 1132 C CA . VAL A 1 148 ? 21.168 -1.368 -12.965 1.00 97.19 148 VAL A CA 1
ATOM 1133 C C . VAL A 1 148 ? 19.953 -2.033 -13.602 1.00 97.19 148 VAL A C 1
ATOM 1135 O O . VAL A 1 148 ? 20.027 -3.196 -14.003 1.00 97.19 148 VAL A O 1
ATOM 1138 N N . LEU A 1 149 ? 18.858 -1.284 -13.683 1.00 96.38 149 LEU A N 1
ATOM 1139 C CA . LEU A 1 149 ? 17.607 -1.682 -14.313 1.00 96.38 149 LEU A CA 1
ATOM 1140 C C . LEU A 1 149 ? 17.742 -1.582 -15.836 1.00 96.38 149 LEU A C 1
ATOM 1142 O O . LEU A 1 149 ? 18.129 -0.544 -16.378 1.00 96.38 149 LEU A O 1
ATOM 1146 N N . ARG A 1 150 ? 17.439 -2.671 -16.537 1.00 95.44 150 ARG A N 1
ATOM 1147 C CA . ARG A 1 150 ? 17.555 -2.778 -17.999 1.00 95.44 150 ARG A CA 1
ATOM 1148 C C . ARG A 1 150 ? 16.179 -2.765 -18.648 1.00 95.44 150 ARG A C 1
ATOM 1150 O O . ARG A 1 150 ? 15.222 -3.202 -18.031 1.00 95.44 150 ARG A O 1
ATOM 1157 N N . ALA A 1 151 ? 16.087 -2.382 -19.921 1.00 92.00 151 ALA A N 1
ATOM 1158 C CA . ALA A 1 151 ? 14.825 -2.377 -20.671 1.00 92.00 151 ALA A CA 1
ATOM 1159 C C . ALA A 1 151 ? 14.055 -3.720 -20.617 1.00 92.00 151 ALA A C 1
ATOM 1161 O O . ALA A 1 151 ? 12.830 -3.740 -20.603 1.00 92.00 151 ALA A O 1
ATOM 1162 N N . GLY A 1 152 ? 14.765 -4.852 -20.543 1.00 90.56 152 GLY A N 1
ATOM 1163 C CA . GLY A 1 152 ? 14.162 -6.186 -20.407 1.00 90.56 152 GLY A CA 1
ATOM 1164 C C . GLY A 1 152 ? 13.701 -6.563 -18.991 1.00 90.56 152 GLY A C 1
ATOM 1165 O O . GLY A 1 152 ? 13.190 -7.667 -18.804 1.00 90.56 152 GLY A O 1
ATOM 1166 N N . ASP A 1 153 ? 13.894 -5.694 -18.000 1.00 92.50 153 ASP A N 1
ATOM 1167 C CA . ASP A 1 153 ? 13.488 -5.929 -16.617 1.00 92.50 153 ASP A CA 1
ATOM 1168 C C . ASP A 1 153 ? 12.053 -5.444 -16.367 1.00 92.50 153 ASP A C 1
ATOM 1170 O O . ASP A 1 153 ? 11.505 -4.582 -17.058 1.00 92.50 153 ASP A O 1
ATOM 1174 N N . ARG A 1 154 ? 11.453 -5.975 -15.305 1.00 89.81 154 ARG A N 1
ATOM 1175 C CA . ARG A 1 154 ? 10.214 -5.476 -14.707 1.00 89.81 154 ARG A CA 1
ATOM 1176 C C . ARG A 1 154 ? 10.461 -5.159 -13.252 1.00 89.81 154 ARG A C 1
ATOM 1178 O O . ARG A 1 154 ? 11.195 -5.879 -12.574 1.00 89.81 154 ARG A O 1
ATOM 1185 N N . VAL A 1 155 ? 9.805 -4.127 -12.748 1.00 91.38 155 VAL A N 1
ATOM 1186 C CA . VAL A 1 155 ? 9.938 -3.715 -11.354 1.00 91.38 155 VAL A CA 1
ATOM 1187 C C . VAL A 1 155 ? 8.595 -3.680 -10.657 1.00 91.38 155 VAL A C 1
ATOM 1189 O O . VAL A 1 155 ? 7.607 -3.201 -11.206 1.00 91.38 155 VAL A O 1
ATOM 1192 N N . VAL A 1 156 ? 8.573 -4.171 -9.419 1.00 90.00 156 VAL A N 1
ATOM 1193 C CA . VAL A 1 156 ? 7.480 -3.889 -8.489 1.00 90.00 156 VAL A CA 1
ATOM 1194 C C . VAL A 1 156 ? 7.818 -2.601 -7.757 1.00 90.00 156 VAL A C 1
ATOM 1196 O O . VAL A 1 156 ? 8.872 -2.509 -7.124 1.00 90.00 156 VAL A O 1
ATOM 1199 N N . LEU A 1 157 ? 6.920 -1.626 -7.810 1.00 91.19 157 LEU A N 1
ATOM 1200 C CA . LEU A 1 157 ? 7.063 -0.334 -7.151 1.00 91.19 157 LEU A CA 1
ATOM 1201 C C . LEU A 1 157 ? 6.002 -0.184 -6.061 1.00 91.19 157 LEU A C 1
ATOM 1203 O O . LEU A 1 157 ? 4.838 -0.499 -6.296 1.00 91.19 157 LEU A O 1
ATOM 1207 N N . ALA A 1 158 ? 6.384 0.352 -4.902 1.00 91.06 158 ALA A N 1
ATOM 1208 C CA . ALA A 1 158 ? 5.446 1.074 -4.043 1.00 91.06 158 ALA A CA 1
ATOM 1209 C C . ALA A 1 158 ? 5.469 2.540 -4.465 1.00 91.06 158 ALA A C 1
ATOM 1211 O O . ALA A 1 158 ? 6.536 3.151 -4.464 1.00 91.06 158 ALA A O 1
ATOM 1212 N N . THR A 1 159 ? 4.318 3.102 -4.811 1.00 90.75 159 THR A N 1
ATOM 1213 C CA . THR A 1 159 ? 4.206 4.467 -5.324 1.00 90.75 159 THR A CA 1
ATOM 1214 C C . THR A 1 159 ? 3.020 5.210 -4.721 1.00 90.75 159 THR A C 1
ATOM 1216 O O . THR A 1 159 ? 2.035 4.607 -4.301 1.00 90.75 159 THR A O 1
ATOM 1219 N N . THR A 1 160 ? 3.109 6.532 -4.643 1.00 89.81 160 THR A N 1
ATOM 1220 C CA . THR A 1 160 ? 1.945 7.385 -4.385 1.00 89.81 160 THR A CA 1
ATOM 1221 C C . THR A 1 160 ? 1.139 7.570 -5.671 1.00 89.81 160 THR A C 1
ATOM 1223 O O . THR A 1 160 ? 1.603 7.250 -6.762 1.00 89.81 160 THR A O 1
ATOM 1226 N N . ARG A 1 161 ? -0.071 8.135 -5.582 1.00 83.69 161 ARG A N 1
ATOM 1227 C CA . ARG A 1 161 ? -0.846 8.488 -6.785 1.00 83.69 161 ARG A CA 1
ATOM 1228 C C . ARG A 1 161 ? -0.061 9.413 -7.721 1.00 83.69 161 ARG A C 1
ATOM 1230 O O . ARG A 1 161 ? -0.022 9.168 -8.916 1.00 83.69 161 ARG A O 1
ATOM 1237 N N . ARG A 1 162 ? 0.604 10.428 -7.160 1.00 87.69 162 ARG A N 1
ATOM 1238 C CA . ARG A 1 162 ? 1.453 11.358 -7.915 1.00 87.69 162 ARG A CA 1
ATOM 1239 C C . ARG A 1 162 ? 2.604 10.629 -8.610 1.00 87.69 162 ARG A C 1
ATOM 1241 O O . ARG A 1 162 ? 2.853 10.881 -9.781 1.00 87.69 162 ARG A O 1
ATOM 1248 N N . GLY A 1 163 ? 3.291 9.738 -7.895 1.00 89.44 163 GLY A N 1
ATOM 1249 C CA . GLY A 1 163 ? 4.380 8.952 -8.471 1.00 89.44 163 GLY A CA 1
ATOM 1250 C C . GLY A 1 163 ? 3.907 8.052 -9.612 1.00 89.44 163 GLY A C 1
ATOM 1251 O O . GLY A 1 163 ? 4.561 7.984 -10.647 1.00 89.44 163 GLY A O 1
ATOM 1252 N N . LEU A 1 164 ? 2.734 7.430 -9.460 1.00 86.94 164 LEU A N 1
ATOM 1253 C CA . LEU A 1 164 ? 2.123 6.650 -10.530 1.00 86.94 164 LEU A CA 1
ATOM 1254 C C . LEU A 1 164 ? 1.787 7.528 -11.737 1.00 86.94 164 LEU A C 1
ATOM 1256 O O . LEU A 1 164 ? 2.112 7.146 -12.851 1.00 86.94 164 LEU A O 1
ATOM 1260 N N . ASP A 1 165 ? 1.188 8.702 -11.531 1.00 86.88 165 ASP A N 1
ATOM 1261 C CA . ASP A 1 165 ? 0.862 9.618 -12.629 1.00 86.88 165 ASP A CA 1
ATOM 1262 C C . ASP A 1 165 ? 2.123 10.011 -13.417 1.00 86.88 165 ASP A C 1
ATOM 1264 O O . ASP A 1 165 ? 2.096 9.996 -14.645 1.00 86.88 165 ASP A O 1
ATOM 1268 N N . ILE A 1 166 ? 3.246 10.279 -12.739 1.00 88.62 166 ILE A N 1
ATOM 1269 C CA . ILE A 1 166 ? 4.541 10.549 -13.389 1.00 88.62 166 ILE A CA 1
ATOM 1270 C C . ILE A 1 166 ? 4.989 9.344 -14.220 1.00 88.62 166 ILE A C 1
ATOM 1272 O O . ILE A 1 166 ? 5.269 9.495 -15.403 1.00 88.62 166 ILE A O 1
ATOM 1276 N N . LEU A 1 167 ? 4.999 8.146 -13.628 1.00 86.94 167 LEU A N 1
ATOM 1277 C CA . LEU A 1 167 ? 5.438 6.925 -14.310 1.00 86.94 167 LEU A CA 1
ATOM 1278 C C . LEU A 1 167 ? 4.543 6.554 -15.498 1.00 86.94 167 LEU A C 1
ATOM 1280 O O . LEU A 1 167 ? 5.026 5.976 -16.462 1.00 86.94 167 LEU A O 1
ATOM 1284 N N . MET A 1 168 ? 3.250 6.871 -15.443 1.00 81.31 168 MET A N 1
ATOM 1285 C CA . MET A 1 168 ? 2.302 6.574 -16.520 1.00 81.31 168 MET A CA 1
ATOM 1286 C C . MET A 1 168 ? 2.249 7.677 -17.588 1.00 81.31 168 MET A C 1
ATOM 1288 O O . MET A 1 168 ? 1.704 7.458 -18.673 1.00 81.31 168 MET A O 1
ATOM 1292 N N . THR A 1 169 ? 2.807 8.858 -17.315 1.00 76.38 169 THR A N 1
ATOM 1293 C CA . THR A 1 169 ? 2.846 9.962 -18.276 1.00 76.38 169 THR A CA 1
ATOM 1294 C C . THR A 1 169 ? 3.917 9.686 -19.330 1.00 76.38 169 THR A C 1
ATOM 1296 O O . THR A 1 169 ? 5.105 9.704 -19.038 1.00 76.38 169 THR A O 1
ATOM 1299 N N . GLY A 1 170 ? 3.499 9.455 -20.577 1.00 58.56 170 GLY A N 1
ATOM 1300 C CA . GLY A 1 170 ? 4.411 9.260 -21.715 1.00 58.56 170 GLY A CA 1
ATOM 1301 C C . GLY A 1 170 ? 4.557 7.816 -22.204 1.00 58.56 170 GLY A C 1
ATOM 1302 O O . GLY A 1 170 ? 5.193 7.592 -23.232 1.00 58.56 170 GLY A O 1
ATOM 1303 N N . VAL A 1 171 ? 3.911 6.845 -21.552 1.00 54.41 171 VAL A N 1
ATOM 1304 C CA . VAL A 1 171 ? 3.884 5.452 -22.021 1.00 54.41 171 VAL A CA 1
ATOM 1305 C C . VAL A 1 171 ? 2.817 5.296 -23.105 1.00 54.41 171 VAL A C 1
ATOM 1307 O O . VAL A 1 171 ? 1.623 5.199 -22.821 1.00 54.41 171 VAL A O 1
ATOM 1310 N N . GLN A 1 172 ? 3.237 5.251 -24.370 1.00 41.78 172 GLN A N 1
ATOM 1311 C CA . GLN A 1 172 ? 2.399 4.674 -25.422 1.00 41.78 172 GLN A CA 1
ATOM 1312 C C . GLN A 1 172 ? 2.221 3.181 -25.096 1.00 41.78 172 GLN A C 1
ATOM 1314 O O . GLN A 1 172 ? 3.226 2.494 -24.901 1.00 41.78 172 GLN A O 1
ATOM 1319 N N . PRO A 1 173 ? 0.988 2.650 -25.012 1.00 40.56 173 PRO A N 1
ATOM 1320 C CA . PRO A 1 173 ? 0.791 1.222 -24.818 1.00 40.56 173 PRO A CA 1
ATOM 1321 C C . PRO A 1 173 ? 1.488 0.483 -25.961 1.00 40.56 173 PRO A C 1
ATOM 1323 O O . PRO A 1 173 ? 1.141 0.674 -27.126 1.00 40.56 173 PRO A O 1
ATOM 1326 N N . HIS A 1 174 ? 2.487 -0.342 -25.636 1.00 42.38 174 HIS A N 1
ATOM 1327 C CA . HIS A 1 174 ? 3.120 -1.198 -26.632 1.00 42.38 174 HIS A CA 1
ATOM 1328 C C . HIS A 1 174 ? 2.020 -2.073 -27.252 1.00 42.38 174 HIS A C 1
ATOM 1330 O O . HIS A 1 174 ? 1.319 -2.765 -26.499 1.00 42.38 174 HIS A O 1
ATOM 1336 N N . PRO A 1 175 ? 1.794 -2.020 -28.579 1.00 34.28 175 PRO A N 1
ATOM 1337 C CA . PRO A 1 175 ? 0.755 -2.823 -29.194 1.00 34.28 175 PRO A CA 1
ATOM 1338 C C . PRO A 1 175 ? 1.066 -4.288 -28.900 1.00 34.28 175 PRO A C 1
ATOM 1340 O O . PRO A 1 175 ? 2.173 -4.763 -29.142 1.00 34.28 175 PRO A O 1
ATOM 1343 N N . ALA A 1 176 ? 0.094 -4.991 -28.318 1.00 42.62 176 ALA A N 1
ATOM 1344 C CA . ALA A 1 176 ? 0.181 -6.431 -28.166 1.00 42.62 176 ALA A CA 1
ATOM 1345 C C . ALA A 1 176 ? 0.414 -7.025 -29.560 1.00 42.62 176 ALA A C 1
ATOM 1347 O O . ALA A 1 176 ? -0.418 -6.823 -30.447 1.00 42.62 176 ALA A O 1
ATOM 1348 N N . ASP A 1 177 ? 1.551 -7.697 -29.741 1.00 39.72 177 ASP A N 1
ATOM 1349 C CA . ASP A 1 177 ? 1.909 -8.438 -30.948 1.00 39.72 177 ASP A CA 1
ATOM 1350 C C . ASP A 1 177 ? 0.745 -9.375 -31.314 1.00 39.72 177 ASP A C 1
ATOM 1352 O O . ASP A 1 177 ? 0.539 -10.425 -30.698 1.00 39.72 177 ASP A O 1
ATOM 1356 N N . ARG A 1 178 ? -0.093 -8.939 -32.264 1.00 41.12 178 ARG A N 1
ATOM 1357 C CA . ARG A 1 178 ? -1.116 -9.774 -32.890 1.00 41.12 178 ARG A CA 1
ATOM 1358 C C . ARG A 1 178 ? -0.373 -10.709 -33.828 1.00 41.12 178 ARG A C 1
ATOM 1360 O O . ARG A 1 178 ? -0.178 -10.389 -34.997 1.00 41.12 178 ARG A O 1
ATOM 1367 N N . ARG A 1 179 ? 0.027 -11.865 -33.310 1.00 42.09 179 ARG A N 1
ATOM 1368 C CA . ARG A 1 179 ? 0.440 -12.976 -34.163 1.00 42.09 179 ARG A CA 1
ATOM 1369 C C . ARG A 1 179 ? -0.789 -13.512 -34.893 1.00 42.09 179 ARG A C 1
ATOM 1371 O O . ARG A 1 179 ? -1.762 -13.903 -34.245 1.00 42.09 179 ARG A O 1
ATOM 1378 N N . GLY A 1 180 ? -0.739 -13.409 -36.220 1.00 37.34 180 GLY A N 1
ATOM 1379 C CA . GLY A 1 180 ? -1.602 -14.135 -37.150 1.00 37.34 180 GLY A CA 1
ATOM 1380 C C . GLY A 1 180 ? -1.164 -15.579 -37.338 1.00 37.34 180 GLY A C 1
ATOM 1381 O O . GLY A 1 180 ? -0.171 -15.991 -36.695 1.00 37.34 180 GLY A O 1
#

Radius of gyration: 21.78 Å; Cα contacts (8 Å, |Δi|>4): 270; chains: 1; bounding box: 52×28×69 Å

Nearest PDB structures (foldseek):
  3l4b-assembly1_D  TM=4.776E-01  e=1.453E-04  Thermotoga maritima MSB8
  4j9u-assembly2_F  TM=5.295E-01  e=3.563E-04  Vibrio parahaemolyticus RIMD 2210633
  4g65-assembly1_A  TM=4.980E-01  e=2.287E-03  Vibrio vulnificus CMCP6
  6v4l-assembly1_D-2  TM=4.340E-01  e=1.887E-03  Vibrio parahaemolyticus RIMD 2210633
  4g65-assembly1_B  TM=4.386E-01  e=1.369E-03  Vibrio vulnificus CMCP6

Sequence (180 aa):
MTLASENLDIVMAARETTPSVRVVMRLYDDDFAATIQRTLRASYPQAPTRSRSVSALAAPTFAAAMMGRHVLGVMPVERGSLLFTVVDVAGHPELEGRSVHEAFREHEWRVLAVGSAADRPAQSSMDTLAGIRLRQPGFDWRPPQGKVLRAGDRVVLATTRRGLDILMTGVQPHPADRRG